Protein AF-A0A9D4FV81-F1 (afdb_monomer_lite)

InterPro domains:
  IPR000306 FYVE zinc finger [PF01363] (78-163)
  IPR000306 FYVE zinc finger [SM00064] (73-164)
  IPR011011 Zinc finger, FYVE/PHD-type [SSF57903] (77-166)
  IPR013083 Zinc finger, RING/FYVE/PHD-type [G3DSA:3.30.40.10] (70-176)

Sequence (317 aa):
MRGMSRKERRNTECEIILEHTKGQRRFWKDQFQVEYRKECLRLLQGFHDSIGTSHVLRTLGEIRGYVDVPGWQRSTFWELETIIHFCRACGKKLDLVKHRNCRVCGLALCKACAHKELLVFYEDDGSLDKAKLVIIRVHGAPEKEPKYSVLLRICAQCKGELTRRQVQDHDWYMKNKKIQRPESVAFGSVMQFDDHFRDLTDRINEAFDGDNPNRDGDSIGRWASLDELSLDFDKISLGNMSTLMKDQVRENTEAFLSLYKEMRKLFEAQKGELSPKRIQFVQNYLKARLDFYNQTKMRLGRINTRHESQDIVVSVQ

Structure (mmCIF, N/CA/C/O backbone):
data_AF-A0A9D4FV81-F1
#
_entry.id   AF-A0A9D4FV81-F1
#
loop_
_atom_site.group_PDB
_atom_site.id
_atom_site.type_symbol
_atom_site.label_atom_id
_atom_site.label_alt_id
_atom_site.label_comp_id
_atom_site.label_asym_id
_atom_site.label_entity_id
_atom_site.label_seq_id
_atom_site.pdbx_PDB_ins_code
_atom_site.Cartn_x
_atom_site.Cartn_y
_atom_site.Cartn_z
_atom_site.occupancy
_atom_site.B_iso_or_equiv
_atom_site.auth_seq_id
_atom_site.auth_comp_id
_atom_site.auth_asym_id
_atom_site.auth_atom_id
_atom_site.pdbx_PDB_model_num
ATOM 1 N N . MET A 1 1 ? -42.649 8.931 38.289 1.00 45.34 1 MET A N 1
ATOM 2 C CA . MET A 1 1 ? -41.704 8.945 37.148 1.00 45.34 1 MET A CA 1
ATOM 3 C C . MET A 1 1 ? -41.635 7.540 36.559 1.00 45.34 1 MET A C 1
ATOM 5 O O . MET A 1 1 ? -41.309 6.621 37.298 1.00 45.34 1 MET A O 1
ATOM 9 N N . ARG A 1 2 ? -42.028 7.328 35.294 1.00 60.06 2 ARG A N 1
ATOM 10 C CA . ARG A 1 2 ? -41.979 5.990 34.668 1.00 60.06 2 ARG A CA 1
ATOM 11 C C . ARG A 1 2 ? -40.532 5.675 34.283 1.00 60.06 2 ARG A C 1
ATOM 13 O O . ARG A 1 2 ? -39.922 6.434 33.540 1.00 60.06 2 ARG A O 1
ATOM 20 N N . GLY A 1 3 ? -39.973 4.598 34.831 1.00 71.69 3 GLY A N 1
ATOM 21 C CA . GLY A 1 3 ? -38.607 4.177 34.531 1.00 71.69 3 GLY A CA 1
ATOM 22 C C . GLY A 1 3 ? -38.495 3.648 33.102 1.00 71.69 3 GLY A C 1
ATOM 23 O O . GLY A 1 3 ? -39.240 2.749 32.725 1.00 71.69 3 GLY A O 1
ATOM 24 N N . MET A 1 4 ? -37.553 4.187 32.324 1.00 74.81 4 MET A N 1
ATOM 25 C CA . MET A 1 4 ? -37.223 3.664 30.994 1.00 74.81 4 MET A CA 1
ATOM 26 C C . MET A 1 4 ? -36.825 2.191 31.068 1.00 74.81 4 MET A C 1
ATOM 28 O O . MET A 1 4 ? -36.007 1.795 31.913 1.00 74.81 4 MET A O 1
ATOM 32 N N . SER A 1 5 ? -37.352 1.406 30.132 1.00 84.94 5 SER A N 1
ATOM 33 C CA . SER A 1 5 ? -37.035 -0.008 29.983 1.00 84.94 5 SER A CA 1
ATOM 34 C C . SER A 1 5 ? -35.564 -0.212 29.592 1.00 84.94 5 SER A C 1
ATOM 36 O O . SER A 1 5 ? -34.923 0.634 28.963 1.00 84.94 5 SER A O 1
ATOM 38 N N . ARG A 1 6 ? -35.005 -1.386 29.918 1.00 77.19 6 ARG A N 1
ATOM 39 C CA . ARG A 1 6 ? -33.640 -1.776 29.503 1.00 77.19 6 ARG A CA 1
ATOM 40 C C . ARG A 1 6 ? -33.427 -1.695 27.985 1.00 77.19 6 ARG A C 1
ATOM 42 O O . ARG A 1 6 ? -32.297 -1.493 27.554 1.00 77.19 6 ARG A O 1
ATOM 49 N N . LYS A 1 7 ? -34.484 -1.879 27.187 1.00 75.81 7 LYS A N 1
ATOM 50 C CA . LYS A 1 7 ? -34.429 -1.819 25.721 1.00 75.81 7 LYS A CA 1
ATOM 51 C C . LYS A 1 7 ? -34.324 -0.374 25.229 1.00 75.81 7 LYS A C 1
ATOM 53 O O . LYS A 1 7 ? -33.500 -0.097 24.368 1.00 75.81 7 LYS A O 1
ATOM 58 N N . GLU A 1 8 ? -35.079 0.540 25.837 1.00 76.94 8 GLU A N 1
ATOM 59 C CA . GLU A 1 8 ? -34.999 1.971 25.527 1.00 76.94 8 GLU A CA 1
ATOM 60 C C . GLU A 1 8 ? -33.625 2.537 25.878 1.00 76.94 8 GLU A C 1
ATOM 62 O O . GLU A 1 8 ? -33.027 3.177 25.025 1.00 76.94 8 GLU A O 1
ATOM 67 N N . ARG A 1 9 ? -33.054 2.200 27.047 1.00 72.75 9 ARG A N 1
ATOM 68 C CA . ARG A 1 9 ? -31.698 2.662 27.416 1.00 72.75 9 ARG A CA 1
ATOM 69 C C . ARG A 1 9 ? -30.623 2.232 26.414 1.00 72.75 9 ARG A C 1
ATOM 71 O O . ARG A 1 9 ? -29.786 3.046 26.047 1.00 72.75 9 ARG A O 1
ATOM 78 N N . ARG A 1 10 ? -30.670 0.986 25.921 1.00 66.56 10 ARG A N 1
ATOM 79 C CA . ARG A 1 10 ? -29.717 0.507 24.899 1.00 66.56 10 ARG A CA 1
ATOM 80 C C . ARG A 1 10 ? -29.875 1.237 23.567 1.00 66.56 10 ARG A C 1
ATOM 82 O O . ARG A 1 10 ? -28.878 1.466 22.889 1.00 66.56 10 ARG A O 1
ATOM 89 N N . ASN A 1 11 ? -31.105 1.585 23.192 1.00 61.41 11 ASN A N 1
ATOM 90 C CA . ASN A 1 11 ? -31.361 2.321 21.958 1.00 61.41 11 ASN A CA 1
ATOM 91 C C . ASN A 1 11 ? -30.855 3.766 22.060 1.00 61.41 11 ASN A C 1
ATOM 93 O O . ASN A 1 11 ? -30.170 4.218 21.147 1.00 61.41 11 ASN A O 1
ATOM 97 N N . THR A 1 12 ? -31.094 4.452 23.185 1.00 64.56 12 THR A N 1
ATOM 98 C CA . THR A 1 12 ? -30.594 5.822 23.392 1.00 64.56 12 THR A CA 1
ATOM 99 C C . THR A 1 12 ? -29.064 5.861 23.470 1.00 64.56 12 THR A C 1
ATOM 101 O O . THR A 1 12 ? -28.441 6.736 22.875 1.00 64.56 12 THR A O 1
ATOM 104 N N . GLU A 1 13 ? -28.432 4.880 24.127 1.00 61.19 13 GLU A N 1
ATOM 105 C CA . GLU A 1 13 ? -26.967 4.740 24.126 1.00 61.19 13 GLU A CA 1
ATOM 106 C C . GLU A 1 13 ? -26.414 4.511 22.709 1.00 61.19 13 GLU A C 1
ATOM 108 O O . GLU A 1 13 ? -25.398 5.102 22.344 1.00 61.19 13 GLU A O 1
ATOM 113 N N . CYS A 1 14 ? -27.088 3.708 21.876 1.00 54.94 14 CYS A N 1
ATOM 114 C CA . CYS A 1 14 ? -26.675 3.505 20.485 1.00 54.94 14 CYS A CA 1
ATOM 115 C C . CYS A 1 14 ? -26.794 4.782 19.642 1.00 54.94 14 CYS A C 1
ATOM 117 O O . CYS A 1 14 ? -25.892 5.063 18.856 1.00 54.94 14 CYS A O 1
ATOM 119 N N . GLU A 1 15 ? -27.863 5.566 19.799 1.00 60.09 15 GLU A N 1
ATOM 120 C CA . GLU A 1 15 ? -28.050 6.813 19.044 1.00 60.09 15 GLU A CA 1
ATOM 121 C C . GLU A 1 15 ? -27.017 7.882 19.416 1.00 60.09 15 GLU A C 1
ATOM 123 O O . GLU A 1 15 ? -26.428 8.496 18.525 1.00 60.09 15 GLU A O 1
ATOM 128 N N . ILE A 1 16 ? -26.703 8.036 20.707 1.00 60.72 16 ILE A N 1
ATOM 129 C CA . ILE A 1 16 ? -25.668 8.972 21.176 1.00 60.72 16 ILE A CA 1
ATOM 130 C C . ILE A 1 16 ? -24.284 8.567 20.638 1.00 60.72 16 ILE A C 1
ATOM 132 O O . ILE A 1 16 ? -23.519 9.416 20.175 1.00 60.72 16 ILE A O 1
ATOM 136 N N . ILE A 1 17 ? -23.968 7.267 20.615 1.00 58.28 17 ILE A N 1
ATOM 137 C CA . ILE A 1 17 ? -22.722 6.757 20.018 1.00 58.28 17 ILE A CA 1
ATOM 138 C C . ILE A 1 17 ? -22.699 7.005 18.499 1.00 58.28 17 ILE A C 1
ATOM 140 O O . ILE A 1 17 ? -21.658 7.360 17.941 1.00 58.28 17 ILE A O 1
ATOM 144 N N . LEU A 1 18 ? -23.828 6.855 17.802 1.00 55.06 18 LEU A N 1
ATOM 145 C CA . LEU A 1 18 ? -23.912 7.084 16.357 1.00 55.06 18 LEU A CA 1
ATOM 146 C C . LEU A 1 18 ? -23.730 8.563 15.983 1.00 55.06 18 LEU A C 1
ATOM 148 O O . LEU A 1 18 ? -22.991 8.864 15.048 1.00 55.06 18 LEU A O 1
ATOM 152 N N . GLU A 1 19 ? -24.336 9.492 16.719 1.00 63.38 19 GLU A N 1
ATOM 153 C CA . GLU A 1 19 ? -24.145 10.936 16.517 1.00 63.38 19 GLU A CA 1
ATOM 154 C C . GLU A 1 19 ? -22.695 11.355 16.809 1.00 63.38 19 GLU A C 1
ATOM 156 O O . GLU A 1 19 ? -22.051 12.023 15.991 1.00 63.38 19 GLU A O 1
ATOM 161 N N . HIS A 1 20 ? -22.118 10.868 17.913 1.00 60.03 20 HIS A N 1
ATOM 162 C CA . HIS A 1 20 ? -20.733 11.180 18.259 1.00 60.03 20 HIS A CA 1
ATOM 163 C C . HIS A 1 20 ? -19.735 10.599 17.240 1.00 60.03 20 HIS A C 1
ATOM 165 O O . HIS A 1 20 ? -18.759 11.253 16.863 1.00 60.03 20 HIS A O 1
ATOM 171 N N . THR A 1 21 ? -20.019 9.411 16.696 1.00 55.75 21 THR A N 1
ATOM 172 C CA . THR A 1 21 ? -19.188 8.796 15.649 1.00 55.75 21 THR A CA 1
ATOM 173 C C . THR A 1 21 ? -19.331 9.478 14.289 1.00 55.75 21 THR A C 1
ATOM 175 O O . THR A 1 21 ? -18.353 9.511 13.543 1.00 55.75 21 THR A O 1
ATOM 178 N N . LYS A 1 22 ? -20.481 10.080 13.945 1.00 60.66 22 LYS A N 1
ATOM 179 C CA . LYS A 1 22 ? -20.609 10.913 12.729 1.00 60.66 22 LYS A CA 1
ATOM 180 C C . LYS A 1 22 ? -19.722 12.159 12.804 1.00 60.66 22 LYS A C 1
ATOM 182 O O . LYS A 1 22 ? -19.040 12.465 11.825 1.00 60.66 22 LYS A O 1
ATOM 187 N N . GLY A 1 23 ? -19.695 12.838 13.955 1.00 60.62 23 GLY A N 1
ATOM 188 C CA . GLY A 1 23 ? -18.807 13.981 14.197 1.00 60.62 23 GLY A CA 1
ATOM 189 C C . GLY A 1 23 ? -17.330 13.584 14.137 1.00 60.62 23 GLY A C 1
ATOM 190 O O . GLY A 1 23 ? -16.546 14.199 13.414 1.00 60.62 23 GLY A O 1
ATOM 191 N N . GLN A 1 24 ? -16.967 12.478 14.795 1.00 58.06 24 GLN A N 1
ATOM 192 C CA . GLN A 1 24 ? -15.604 11.945 14.740 1.00 58.06 24 GLN A CA 1
ATOM 193 C C . GLN A 1 24 ? -15.188 11.542 13.318 1.00 58.06 24 GLN A C 1
ATOM 195 O O . GLN A 1 24 ? -14.065 11.830 12.919 1.00 58.06 24 GLN A O 1
ATOM 200 N N . ARG A 1 25 ? -16.066 10.938 12.502 1.00 56.97 25 ARG A N 1
ATOM 201 C CA . ARG A 1 25 ? -15.726 10.575 11.109 1.00 56.97 25 ARG A CA 1
ATOM 202 C C . ARG A 1 25 ? -15.291 11.771 10.264 1.00 56.97 25 ARG A C 1
ATOM 204 O O . ARG A 1 25 ? -14.419 11.600 9.418 1.00 56.97 25 ARG A O 1
ATOM 211 N N . ARG A 1 26 ? -15.891 12.950 10.466 1.00 60.16 26 ARG A N 1
ATOM 212 C CA . ARG A 1 26 ? -15.452 14.178 9.780 1.00 60.16 26 ARG A CA 1
ATOM 213 C C . ARG A 1 26 ? -14.089 14.624 10.299 1.00 60.16 26 ARG A C 1
ATOM 215 O O . ARG A 1 26 ? -13.175 14.796 9.507 1.00 60.16 26 ARG A O 1
ATOM 222 N N . PHE A 1 27 ? -13.931 14.653 11.619 1.00 58.69 27 PHE A N 1
ATOM 223 C CA . PHE A 1 27 ? -12.685 15.044 12.277 1.00 58.69 27 PHE A CA 1
ATOM 224 C C . PHE A 1 27 ? -11.458 14.243 11.798 1.00 58.69 27 PHE A C 1
ATOM 226 O O . PHE A 1 27 ? -10.430 14.825 11.463 1.00 58.69 27 PHE A O 1
ATOM 233 N N . TRP A 1 28 ? -11.570 12.916 11.676 1.00 60.84 28 TRP A N 1
ATOM 234 C CA . TRP A 1 28 ? -10.452 12.076 11.213 1.00 60.84 28 TRP A CA 1
ATOM 235 C C . TRP A 1 28 ? -10.131 12.253 9.729 1.00 60.84 28 TRP A C 1
ATOM 237 O O . TRP A 1 28 ? -8.980 12.094 9.326 1.00 60.84 28 TRP A O 1
ATOM 247 N N . LYS A 1 29 ? -11.139 12.580 8.913 1.00 59.25 29 LYS A N 1
ATOM 248 C CA . LYS A 1 29 ? -10.950 12.825 7.480 1.00 59.25 29 LYS A CA 1
ATOM 249 C C . LYS A 1 29 ? -10.130 14.092 7.236 1.00 59.25 29 LYS A C 1
ATOM 251 O O . LYS A 1 29 ? -9.353 14.124 6.286 1.00 59.25 29 LYS A O 1
ATOM 256 N N . ASP A 1 30 ? -10.277 15.077 8.117 1.00 64.38 30 ASP A N 1
ATOM 257 C CA . ASP A 1 30 ? -9.597 16.364 8.009 1.00 64.38 30 ASP A CA 1
ATOM 258 C C . ASP A 1 30 ? -8.209 16.345 8.673 1.00 64.38 30 ASP A C 1
ATOM 260 O O . ASP A 1 30 ? -7.292 16.997 8.179 1.00 64.38 30 ASP A O 1
ATOM 264 N N . GLN A 1 31 ? -8.010 15.551 9.737 1.00 63.78 31 GLN A N 1
ATOM 265 C CA . GLN A 1 31 ? -6.705 15.439 10.406 1.00 63.78 31 GLN A CA 1
ATOM 266 C C . GLN A 1 31 ? -5.678 14.570 9.668 1.00 63.78 31 GLN A C 1
ATOM 268 O O . GLN A 1 31 ? -4.482 14.821 9.791 1.00 63.78 31 GLN A O 1
ATOM 273 N N . PHE A 1 32 ? -6.108 13.554 8.912 1.00 70.88 32 PHE A N 1
ATOM 274 C CA . PHE A 1 32 ? -5.189 12.600 8.284 1.00 70.88 32 PHE A CA 1
ATOM 275 C C . PHE A 1 32 ? -5.366 12.588 6.772 1.00 70.88 32 PHE A C 1
ATOM 277 O O . PHE A 1 32 ? -6.052 11.737 6.197 1.00 70.88 32 PHE A O 1
ATOM 284 N N . GLN A 1 33 ? -4.695 13.527 6.108 1.00 86.00 33 GLN A N 1
ATOM 285 C CA . GLN A 1 33 ? -4.529 13.476 4.661 1.00 86.00 33 GLN A CA 1
ATOM 286 C C . GLN A 1 33 ? -3.517 12.384 4.308 1.00 86.00 33 GLN A C 1
ATOM 288 O O . GLN A 1 33 ? -2.315 12.611 4.216 1.00 86.00 33 GLN A O 1
ATOM 293 N N . VAL A 1 34 ? -4.015 11.159 4.139 1.00 90.62 34 VAL A N 1
ATOM 294 C CA . VAL A 1 34 ? -3.189 10.029 3.710 1.00 90.62 34 VAL A CA 1
ATOM 295 C C . VAL A 1 34 ? -2.698 10.282 2.286 1.00 90.62 34 VAL A C 1
ATOM 297 O O . VAL A 1 34 ? -3.474 10.256 1.328 1.00 90.62 34 VAL A O 1
ATOM 300 N N . GLU A 1 35 ? -1.390 10.467 2.129 1.00 94.94 35 GLU A N 1
ATOM 301 C CA . GLU A 1 35 ? -0.731 10.485 0.825 1.00 94.94 35 GLU A CA 1
ATOM 302 C C . GLU A 1 35 ? -0.660 9.061 0.246 1.00 94.94 35 GLU A C 1
ATOM 304 O O . GLU A 1 35 ? 0.364 8.382 0.317 1.00 94.94 35 GLU A O 1
ATOM 309 N N . TYR A 1 36 ? -1.761 8.589 -0.349 1.00 94.94 36 TYR A N 1
ATOM 310 C CA . TYR A 1 36 ? -1.901 7.207 -0.838 1.00 94.94 36 TYR A CA 1
ATOM 311 C C . TYR A 1 36 ? -0.736 6.727 -1.707 1.00 94.94 36 TYR A C 1
ATOM 313 O O . TYR A 1 36 ? -0.300 5.588 -1.565 1.00 94.94 36 TYR A O 1
ATOM 321 N N . ARG A 1 37 ? -0.210 7.586 -2.590 1.00 94.69 37 ARG A N 1
ATOM 322 C CA . ARG A 1 37 ? 0.920 7.235 -3.462 1.00 94.69 37 ARG A CA 1
ATOM 323 C C . ARG A 1 37 ? 2.182 6.932 -2.652 1.00 94.69 37 ARG A C 1
ATOM 325 O O . ARG A 1 37 ? 2.842 5.934 -2.919 1.00 94.69 37 ARG A O 1
ATOM 332 N N . LYS A 1 38 ? 2.486 7.767 -1.658 1.00 96.06 38 LYS A N 1
ATOM 333 C CA . LYS A 1 38 ? 3.644 7.611 -0.776 1.00 96.06 38 LYS A CA 1
ATOM 334 C C . LYS A 1 38 ? 3.515 6.352 0.079 1.00 96.06 38 LYS A C 1
ATOM 336 O O . LYS A 1 38 ? 4.456 5.569 0.139 1.00 96.06 38 LYS A O 1
ATOM 341 N N . GLU A 1 39 ? 2.332 6.099 0.639 1.00 96.88 39 GLU A N 1
ATOM 342 C CA . GLU A 1 39 ? 2.082 4.881 1.421 1.00 96.88 39 GLU A CA 1
ATOM 343 C C . GLU A 1 39 ? 2.155 3.602 0.578 1.00 96.88 39 GLU A C 1
ATOM 345 O O . GLU A 1 39 ? 2.701 2.601 1.037 1.00 96.88 39 GLU A O 1
ATOM 350 N N . CYS A 1 40 ? 1.663 3.617 -0.665 1.00 97.12 40 CYS A N 1
ATOM 351 C CA . CYS A 1 40 ? 1.798 2.465 -1.562 1.00 97.12 40 CYS A CA 1
ATOM 352 C C . CYS A 1 40 ? 3.266 2.194 -1.912 1.00 97.12 40 CYS A C 1
ATOM 354 O O . CYS A 1 40 ? 3.691 1.044 -1.866 1.00 97.12 40 CYS A O 1
ATOM 356 N N . LEU A 1 41 ? 4.049 3.239 -2.211 1.00 96.62 41 LEU A N 1
ATOM 357 C CA . LEU A 1 41 ? 5.487 3.105 -2.467 1.00 96.62 41 LEU A CA 1
ATOM 358 C C . LEU A 1 41 ? 6.233 2.562 -1.245 1.00 96.62 41 LEU A C 1
ATOM 360 O O . LEU A 1 41 ? 7.061 1.671 -1.389 1.00 96.62 41 LEU A O 1
ATOM 364 N N . ARG A 1 42 ? 5.893 3.036 -0.042 1.00 97.31 42 ARG A N 1
ATOM 365 C CA . ARG A 1 42 ? 6.458 2.534 1.218 1.00 97.31 42 ARG A CA 1
ATOM 366 C C . ARG A 1 42 ? 6.181 1.040 1.409 1.00 97.31 42 ARG A C 1
ATOM 368 O O . ARG A 1 42 ? 7.085 0.298 1.781 1.00 97.31 42 ARG A O 1
ATOM 375 N N . LEU A 1 43 ? 4.945 0.597 1.153 1.00 96.94 43 LEU A N 1
ATOM 376 C CA . LEU A 1 43 ? 4.573 -0.820 1.232 1.00 96.94 43 LEU A CA 1
ATOM 377 C C . LEU A 1 43 ? 5.326 -1.669 0.203 1.00 96.94 43 LEU A C 1
ATOM 379 O O . LEU A 1 43 ? 5.784 -2.752 0.550 1.00 96.94 43 LEU A O 1
ATOM 383 N N . LEU A 1 44 ? 5.457 -1.182 -1.033 1.00 96.25 44 LEU A N 1
ATOM 384 C CA . LEU A 1 44 ? 6.186 -1.866 -2.104 1.00 96.25 44 LEU A CA 1
ATOM 385 C C . LEU A 1 44 ? 7.674 -2.008 -1.781 1.00 96.25 44 LEU A C 1
ATOM 387 O O . LEU A 1 44 ? 8.200 -3.113 -1.860 1.00 96.25 44 LEU A O 1
ATOM 391 N N . GLN A 1 45 ? 8.321 -0.916 -1.368 1.00 95.00 45 GLN A N 1
ATOM 392 C CA . GLN A 1 45 ? 9.734 -0.920 -0.991 1.00 95.00 45 GLN A CA 1
ATOM 393 C C . GLN A 1 45 ? 9.978 -1.876 0.172 1.00 95.00 45 GLN A C 1
ATOM 395 O O . GLN A 1 45 ? 10.809 -2.768 0.091 1.00 95.00 45 GLN A O 1
ATOM 400 N N . GLY A 1 46 ? 9.184 -1.758 1.234 1.00 94.19 46 GLY A N 1
ATOM 401 C CA . GLY A 1 46 ? 9.369 -2.606 2.398 1.00 94.19 46 GLY A CA 1
ATOM 402 C C . GLY A 1 46 ? 9.042 -4.084 2.148 1.00 94.19 46 GLY A C 1
ATOM 403 O O . GLY A 1 46 ? 9.643 -4.954 2.773 1.00 94.19 46 GLY A O 1
ATOM 404 N N . PHE A 1 47 ? 8.130 -4.387 1.218 1.00 93.44 47 PHE A N 1
ATOM 405 C CA . PHE A 1 47 ? 7.911 -5.755 0.749 1.00 93.44 47 PHE A CA 1
ATOM 406 C C . PHE A 1 47 ? 9.136 -6.287 0.002 1.00 93.44 47 PHE A C 1
ATOM 408 O O . PHE A 1 47 ? 9.610 -7.375 0.335 1.00 93.44 47 PHE A O 1
ATOM 415 N N . HIS A 1 48 ? 9.678 -5.500 -0.929 1.00 91.56 48 HIS A N 1
ATOM 416 C CA . HIS A 1 48 ? 10.897 -5.828 -1.664 1.00 91.56 48 HIS A CA 1
ATOM 417 C C . HIS A 1 48 ? 12.074 -6.092 -0.717 1.00 91.56 48 HIS A C 1
ATOM 419 O O . HIS A 1 48 ? 12.690 -7.158 -0.793 1.00 91.56 48 HIS A O 1
ATOM 425 N N . ASP A 1 49 ? 12.345 -5.178 0.215 1.00 90.00 49 ASP A N 1
ATOM 426 C CA . ASP A 1 49 ? 13.439 -5.302 1.186 1.00 90.00 49 ASP A CA 1
ATOM 427 C C . ASP A 1 49 ? 13.268 -6.557 2.062 1.00 90.00 49 ASP A C 1
ATOM 429 O O . ASP A 1 49 ? 14.233 -7.227 2.434 1.00 90.00 49 ASP A O 1
ATOM 433 N N . SER A 1 50 ? 12.016 -6.915 2.379 1.00 87.06 50 SER A N 1
ATOM 434 C CA . SER A 1 50 ? 11.712 -8.074 3.224 1.00 87.06 50 SER A CA 1
ATOM 435 C C . SER A 1 50 ? 11.875 -9.427 2.532 1.00 87.06 50 SER A C 1
ATOM 437 O O . SER A 1 50 ? 12.055 -10.429 3.223 1.00 87.06 50 SER A O 1
ATOM 439 N N . ILE A 1 51 ? 11.786 -9.472 1.199 1.00 82.94 51 ILE A N 1
ATOM 440 C CA . ILE A 1 51 ? 11.968 -10.700 0.413 1.00 82.94 51 ILE A CA 1
ATOM 441 C C . ILE A 1 51 ? 13.431 -10.876 0.013 1.00 82.94 51 ILE A C 1
ATOM 443 O O . ILE A 1 51 ? 13.933 -11.997 0.075 1.00 82.94 51 ILE A O 1
ATOM 447 N N . GLY A 1 52 ? 14.122 -9.788 -0.342 1.00 66.62 52 GLY A N 1
ATOM 448 C CA . GLY A 1 52 ? 15.522 -9.838 -0.774 1.00 66.62 52 GLY A CA 1
ATOM 449 C C . GLY A 1 52 ? 16.501 -10.297 0.312 1.00 66.62 52 GLY A C 1
ATOM 450 O O . GLY A 1 52 ? 17.599 -10.736 0.002 1.00 66.62 52 GLY A O 1
ATOM 451 N N . THR A 1 53 ? 16.111 -10.248 1.589 1.00 58.84 53 THR A N 1
ATOM 452 C CA . THR A 1 53 ? 17.051 -10.406 2.708 1.00 58.84 53 THR A CA 1
ATOM 453 C C . THR A 1 53 ? 17.233 -11.831 3.251 1.00 58.84 53 THR A C 1
ATOM 455 O O . THR A 1 53 ? 18.148 -12.014 4.048 1.00 5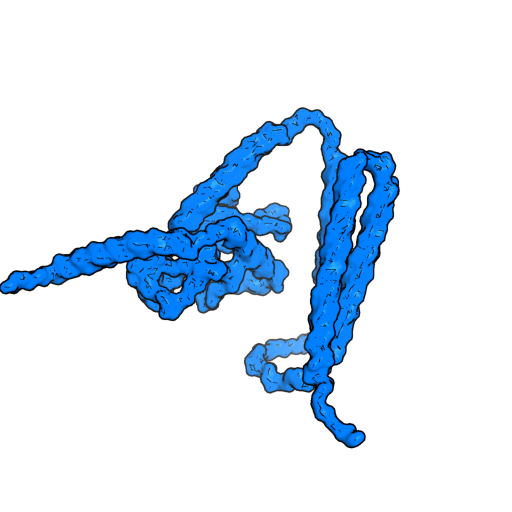8.84 53 THR A O 1
ATOM 458 N N . SER A 1 54 ? 16.442 -12.860 2.880 1.00 52.53 54 SER A N 1
ATOM 459 C CA . SER A 1 54 ? 16.734 -14.259 3.293 1.00 52.53 54 SER A CA 1
ATOM 460 C C . SER A 1 54 ? 15.773 -15.333 2.744 1.00 52.53 54 SER A C 1
ATOM 462 O O . SER A 1 54 ? 14.553 -15.245 2.896 1.00 52.53 54 SER A O 1
ATOM 464 N N . HIS A 1 55 ? 16.333 -16.443 2.237 1.00 53.75 55 HIS A N 1
ATOM 465 C CA . HIS A 1 55 ? 15.606 -17.681 1.891 1.00 53.75 55 HIS A CA 1
ATOM 466 C C . HIS A 1 55 ? 14.850 -18.315 3.084 1.00 53.75 55 HIS A C 1
ATOM 468 O O . HIS A 1 55 ? 13.862 -19.016 2.877 1.00 53.75 55 HIS A O 1
ATOM 474 N N . VAL A 1 56 ? 15.276 -18.054 4.328 1.00 52.38 56 VAL A N 1
ATOM 475 C CA . VAL A 1 56 ? 14.695 -18.595 5.577 1.00 52.38 56 VAL A CA 1
ATOM 476 C C . VAL A 1 56 ? 13.459 -17.800 6.026 1.00 52.38 56 VAL A C 1
ATOM 478 O O . VAL A 1 56 ? 12.505 -18.368 6.562 1.00 52.38 56 VAL A O 1
ATOM 481 N N . LEU A 1 57 ? 13.406 -16.493 5.743 1.00 53.75 57 LEU A N 1
ATOM 482 C CA . LEU A 1 57 ? 12.240 -15.647 6.047 1.00 53.75 57 LEU A CA 1
ATOM 483 C C . LEU A 1 57 ? 10.995 -16.028 5.231 1.00 53.75 57 LEU A C 1
ATOM 485 O O . LEU A 1 57 ? 9.870 -15.738 5.646 1.00 53.75 57 LEU A O 1
ATOM 489 N N . ARG A 1 58 ? 11.196 -16.734 4.115 1.00 54.78 58 ARG A N 1
ATOM 490 C CA . ARG A 1 58 ? 10.147 -17.244 3.229 1.00 54.78 58 ARG A CA 1
ATOM 491 C C . ARG A 1 58 ? 9.260 -18.303 3.898 1.00 54.78 58 ARG A C 1
ATOM 493 O O . ARG A 1 58 ? 8.060 -18.313 3.654 1.00 54.78 58 ARG A O 1
ATOM 500 N N . THR A 1 59 ? 9.817 -19.119 4.793 1.00 51.12 59 THR A N 1
ATOM 501 C CA . THR A 1 59 ? 9.082 -20.143 5.565 1.00 51.12 59 THR A CA 1
ATOM 502 C C . THR A 1 59 ? 8.433 -19.556 6.828 1.00 51.12 59 THR A C 1
ATOM 504 O O . THR A 1 59 ? 7.390 -20.016 7.286 1.00 51.12 59 THR A O 1
ATOM 507 N N . LEU A 1 60 ? 8.996 -18.475 7.381 1.00 52.34 60 LEU A N 1
ATOM 508 C CA . LEU A 1 60 ? 8.478 -17.812 8.588 1.00 52.34 60 LEU A CA 1
ATOM 509 C C . LEU A 1 60 ? 7.246 -16.923 8.339 1.00 52.34 60 LEU A C 1
ATOM 511 O O . LEU A 1 60 ? 6.591 -16.502 9.297 1.00 52.34 60 LEU A O 1
ATOM 515 N N . GLY A 1 61 ? 6.899 -16.646 7.077 1.00 52.88 61 GLY A N 1
ATOM 516 C CA . GLY A 1 61 ? 5.690 -15.901 6.706 1.00 52.88 61 GLY A CA 1
ATOM 517 C C . GLY A 1 61 ? 4.394 -16.530 7.237 1.00 52.88 61 GLY A C 1
ATOM 518 O O . GLY A 1 61 ? 3.466 -15.802 7.589 1.00 52.88 61 GLY A O 1
ATOM 519 N N . GLU A 1 62 ? 4.366 -17.857 7.382 1.00 48.97 62 GLU A N 1
ATOM 520 C CA . GLU A 1 62 ? 3.217 -18.613 7.897 1.00 48.97 62 GLU A CA 1
ATOM 521 C C . GLU A 1 62 ? 3.178 -18.659 9.438 1.00 48.97 62 GLU A C 1
ATOM 523 O O . GLU A 1 62 ? 2.103 -18.601 10.037 1.00 48.97 62 GLU A O 1
ATOM 528 N N . ILE A 1 63 ? 4.344 -18.652 10.098 1.00 50.38 63 ILE A N 1
ATOM 529 C CA . ILE A 1 63 ? 4.478 -18.694 11.571 1.00 50.38 63 ILE A CA 1
ATOM 530 C C . ILE A 1 63 ? 4.236 -17.309 12.209 1.00 50.38 63 ILE A C 1
ATOM 532 O O . ILE A 1 63 ? 3.784 -17.196 13.351 1.00 50.38 63 ILE A O 1
ATOM 536 N N . ARG A 1 64 ? 4.423 -16.223 11.446 1.00 50.06 64 ARG A N 1
ATOM 537 C CA . ARG A 1 64 ? 4.224 -14.820 11.873 1.00 50.06 64 ARG A CA 1
ATOM 538 C C . ARG A 1 64 ? 2.785 -14.430 12.240 1.00 50.06 64 ARG A C 1
ATOM 540 O O . ARG A 1 64 ? 2.552 -13.285 12.608 1.00 50.06 64 ARG A O 1
ATOM 547 N N . GLY A 1 65 ? 1.815 -15.345 12.208 1.00 51.12 65 GLY A N 1
ATOM 548 C CA . GLY A 1 65 ? 0.472 -15.098 12.753 1.00 51.12 65 GLY A CA 1
ATOM 549 C C . GLY A 1 65 ? 0.454 -14.743 14.250 1.00 51.12 65 GLY A C 1
ATOM 550 O O . GLY A 1 65 ? -0.510 -14.123 14.701 1.00 51.12 65 GLY A O 1
ATOM 551 N N . TYR A 1 66 ? 1.520 -15.099 14.978 1.00 51.88 66 TYR A N 1
ATOM 552 C CA . TYR A 1 66 ? 1.710 -14.846 16.413 1.00 51.88 66 TYR A CA 1
ATOM 553 C C . TYR A 1 66 ? 2.731 -13.748 16.734 1.00 51.88 66 TYR A C 1
ATOM 555 O O . TYR A 1 66 ? 2.783 -13.284 17.869 1.00 51.88 66 TYR A O 1
ATOM 563 N N . VAL A 1 67 ? 3.534 -13.337 15.751 1.00 59.50 67 VAL A N 1
ATOM 564 C CA . VAL A 1 67 ? 4.614 -12.362 15.926 1.00 59.50 67 VAL A CA 1
ATOM 565 C C . VAL A 1 67 ? 4.128 -11.010 15.426 1.00 59.50 67 VAL A C 1
ATOM 567 O O . VAL A 1 67 ? 3.410 -10.920 14.430 1.00 59.50 67 VAL A O 1
ATOM 570 N N . ASP A 1 68 ? 4.509 -9.969 16.151 1.00 80.25 68 ASP A N 1
ATOM 571 C CA . ASP A 1 68 ? 4.266 -8.567 15.852 1.00 80.25 68 ASP A CA 1
ATOM 572 C C . ASP A 1 68 ? 4.214 -8.231 14.353 1.00 80.25 68 ASP A C 1
ATOM 574 O O . ASP A 1 68 ? 4.998 -8.714 13.532 1.00 80.25 68 ASP A O 1
ATOM 578 N N . VAL A 1 69 ? 3.298 -7.330 13.988 1.00 88.12 69 VAL A N 1
ATOM 579 C CA . VAL A 1 69 ? 3.195 -6.799 12.624 1.00 88.12 69 VAL A CA 1
ATOM 580 C C . VAL A 1 69 ? 4.569 -6.289 12.161 1.00 88.12 69 VAL A C 1
ATOM 582 O O . VAL A 1 69 ? 5.086 -5.376 12.819 1.00 88.12 69 VAL A O 1
ATOM 585 N N . PRO A 1 70 ? 5.116 -6.763 11.018 1.00 90.62 70 PRO A N 1
ATOM 586 C CA . PRO A 1 70 ? 6.396 -6.282 10.503 1.00 90.62 70 PRO A CA 1
ATOM 587 C C . PRO A 1 70 ? 6.401 -4.764 10.325 1.00 90.62 70 PRO A C 1
ATOM 589 O O . PRO A 1 70 ? 5.411 -4.202 9.852 1.00 90.62 70 PRO A O 1
ATOM 592 N N . GLY A 1 71 ? 7.516 -4.105 10.657 1.00 91.81 71 GLY A N 1
ATOM 593 C CA . GLY A 1 71 ? 7.641 -2.642 10.587 1.00 91.81 71 GLY A CA 1
ATOM 594 C C . GLY A 1 71 ? 7.249 -2.077 9.221 1.00 91.81 71 GLY A C 1
ATOM 595 O O . GLY A 1 71 ? 6.486 -1.120 9.145 1.00 91.81 71 GLY A O 1
ATOM 596 N N . TRP A 1 72 ? 7.635 -2.752 8.136 1.00 94.69 72 TRP A N 1
ATOM 597 C CA . TRP A 1 72 ? 7.270 -2.343 6.780 1.00 94.69 72 TRP A CA 1
ATOM 598 C C . TRP A 1 72 ? 5.769 -2.433 6.468 1.00 94.69 72 TRP A C 1
ATOM 600 O O . TRP A 1 72 ? 5.283 -1.751 5.571 1.00 94.69 72 TRP A O 1
ATOM 610 N N . GLN A 1 73 ? 4.995 -3.235 7.201 1.00 95.56 73 GLN A N 1
ATOM 611 C CA . GLN A 1 73 ? 3.538 -3.255 7.064 1.00 95.56 73 GLN A CA 1
ATOM 612 C C . GLN A 1 73 ? 2.864 -2.151 7.888 1.00 95.56 73 GLN A C 1
ATOM 614 O O . GLN A 1 73 ? 1.692 -1.851 7.655 1.00 95.56 73 GLN A O 1
ATOM 619 N N . ARG A 1 74 ? 3.557 -1.540 8.855 1.00 95.62 74 ARG A N 1
ATOM 620 C CA . ARG A 1 74 ? 2.986 -0.464 9.669 1.00 95.62 74 ARG A CA 1
ATOM 621 C C . ARG A 1 74 ? 2.944 0.827 8.846 1.00 95.62 74 ARG A C 1
ATOM 623 O O . ARG A 1 74 ? 3.961 1.277 8.336 1.00 95.62 74 ARG A O 1
ATOM 630 N N . SER A 1 75 ? 1.749 1.393 8.67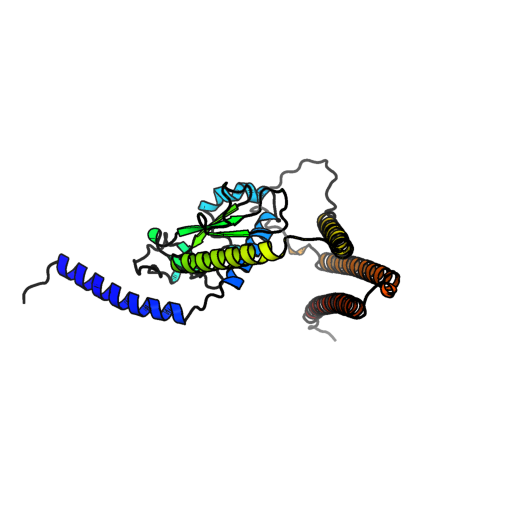7 1.00 96.12 75 SER A N 1
ATOM 631 C CA . SER A 1 75 ? 1.551 2.726 8.085 1.00 96.12 75 SER A CA 1
ATOM 632 C C . SER A 1 75 ? 2.320 3.796 8.861 1.00 96.12 75 SER A C 1
ATOM 634 O O . SER A 1 75 ? 2.523 3.655 10.064 1.00 96.12 75 SER A O 1
ATOM 636 N N . THR A 1 76 ? 2.676 4.902 8.208 1.00 93.44 76 THR A N 1
ATOM 637 C CA . THR A 1 76 ? 3.263 6.069 8.884 1.00 93.44 76 THR A CA 1
ATOM 638 C C . THR A 1 76 ? 2.380 6.616 10.014 1.00 93.44 76 THR A C 1
ATOM 640 O O . THR A 1 76 ? 2.903 7.142 10.990 1.00 93.44 76 THR A O 1
ATOM 643 N N . PHE A 1 77 ? 1.058 6.434 9.935 1.00 92.50 77 PHE A N 1
ATOM 644 C CA . PHE A 1 77 ? 0.098 6.880 10.954 1.00 92.50 77 PHE A CA 1
ATOM 645 C C . PHE A 1 77 ? -0.421 5.725 11.822 1.00 92.50 77 PHE A C 1
ATOM 647 O O . PHE A 1 77 ? -1.598 5.676 12.176 1.00 92.50 77 PHE A O 1
ATOM 654 N N . TRP A 1 78 ? 0.428 4.735 12.101 1.00 93.56 78 TRP A N 1
ATOM 655 C CA . TRP A 1 78 ? 0.054 3.558 12.883 1.00 93.56 78 TRP A CA 1
ATOM 656 C C . TRP A 1 78 ? -0.415 3.934 14.297 1.00 93.56 78 TRP A C 1
ATOM 658 O O . TRP A 1 78 ? 0.386 4.356 15.128 1.00 93.56 78 TRP A O 1
ATOM 668 N N . GLU A 1 79 ? -1.707 3.760 14.587 1.00 87.88 79 GLU A N 1
ATOM 669 C CA . GLU A 1 79 ? -2.234 4.000 15.934 1.00 87.88 79 GLU A CA 1
ATOM 670 C C . GLU A 1 79 ? -1.716 2.943 16.929 1.00 87.88 79 GLU A C 1
ATOM 672 O O . GLU A 1 79 ? -1.720 1.743 16.638 1.00 87.88 79 GLU A O 1
ATOM 677 N N . LEU A 1 80 ? -1.291 3.399 18.111 1.00 85.50 80 LEU A N 1
ATOM 678 C CA . LEU A 1 80 ? -0.783 2.547 19.189 1.00 85.50 80 LEU A CA 1
ATOM 679 C C . LEU A 1 80 ? -1.921 1.860 19.950 1.00 85.50 80 LEU A C 1
ATOM 681 O O . LEU A 1 80 ? -2.955 2.466 20.221 1.00 85.50 80 LEU A O 1
ATOM 685 N N . GLU A 1 81 ? -1.701 0.615 20.367 1.00 81.81 81 GLU A N 1
ATOM 686 C CA . GLU A 1 81 ? -2.720 -0.210 21.033 1.00 81.81 81 GLU A CA 1
ATOM 687 C C . GLU A 1 81 ? -3.278 0.427 22.315 1.00 81.81 81 GLU A C 1
ATOM 689 O O . GLU A 1 81 ? -4.466 0.306 22.609 1.00 81.81 81 GLU A O 1
ATOM 694 N N . THR A 1 82 ? -2.439 1.162 23.048 1.00 78.00 82 THR A N 1
ATOM 695 C CA . THR A 1 82 ? -2.770 1.774 24.343 1.00 78.00 82 THR A CA 1
ATOM 696 C C . THR A 1 82 ? -3.836 2.866 24.264 1.00 78.00 82 THR A C 1
ATOM 698 O O . THR A 1 82 ? -4.520 3.112 25.254 1.00 78.00 82 THR A O 1
ATOM 701 N N . ILE A 1 83 ? -4.008 3.504 23.103 1.00 82.44 83 ILE A N 1
ATOM 702 C CA . ILE A 1 83 ? -4.951 4.621 22.904 1.00 82.44 83 ILE A CA 1
ATOM 703 C C . ILE A 1 83 ? -6.221 4.206 22.146 1.00 82.44 83 ILE A C 1
ATOM 705 O O . ILE A 1 83 ? -7.134 5.011 21.943 1.00 82.44 83 ILE A O 1
ATOM 709 N N . ILE A 1 84 ? -6.293 2.952 21.693 1.00 85.00 84 ILE A N 1
ATOM 710 C CA . ILE A 1 84 ? -7.366 2.464 20.830 1.00 85.00 84 ILE A CA 1
ATOM 711 C C . ILE A 1 84 ? -8.465 1.819 21.677 1.00 85.00 84 ILE A C 1
ATOM 713 O O . ILE A 1 84 ? -8.325 0.715 22.200 1.00 85.00 84 ILE A O 1
ATOM 717 N N . HIS A 1 85 ? -9.626 2.470 21.729 1.00 90.06 85 HIS A N 1
ATOM 718 C CA . HIS A 1 85 ? -10.814 1.922 22.401 1.00 90.06 85 HIS A CA 1
ATOM 719 C C . HIS A 1 85 ? -11.970 1.608 21.447 1.00 90.06 85 HIS A C 1
ATOM 721 O O . HIS A 1 85 ? -12.860 0.824 21.782 1.00 90.06 85 HIS A O 1
ATOM 727 N N . PHE A 1 86 ? -11.969 2.189 20.244 1.00 92.75 86 PHE A N 1
ATOM 728 C CA . PHE A 1 86 ? -13.075 2.095 19.293 1.00 92.75 86 PHE A CA 1
ATOM 729 C C . PHE A 1 86 ? -12.567 1.936 17.864 1.00 92.75 86 PHE A C 1
ATOM 731 O O . PHE A 1 86 ? -11.551 2.505 17.473 1.00 92.75 86 PHE A O 1
ATOM 738 N N . CYS A 1 87 ? -13.308 1.175 17.062 1.00 93.81 87 CYS A N 1
ATOM 739 C CA . CYS A 1 87 ? -13.063 1.040 15.637 1.00 93.81 87 CYS A CA 1
ATOM 740 C C . CYS A 1 87 ? -13.241 2.399 14.962 1.00 93.81 87 CYS A C 1
ATOM 742 O O . CYS A 1 87 ? -14.332 2.965 14.994 1.00 93.81 87 CYS A O 1
ATOM 744 N N . ARG A 1 88 ? -12.214 2.885 14.270 1.00 91.81 88 ARG A N 1
ATOM 745 C CA . ARG A 1 88 ? -12.257 4.174 13.569 1.00 91.81 88 ARG A CA 1
ATOM 746 C C . ARG A 1 88 ? -13.213 4.191 12.376 1.00 91.81 88 ARG A C 1
ATOM 748 O O . ARG A 1 88 ? -13.641 5.257 11.953 1.00 91.81 88 ARG A O 1
ATOM 755 N N . ALA A 1 89 ? -13.590 3.023 11.853 1.00 92.12 89 ALA A N 1
ATOM 756 C CA . ALA A 1 89 ? -14.539 2.921 10.745 1.00 92.12 89 ALA A CA 1
ATOM 757 C C . ALA A 1 89 ? -16.008 2.895 11.207 1.00 92.12 89 ALA A C 1
ATOM 759 O O . ALA A 1 89 ? -16.839 3.626 10.669 1.00 92.12 89 ALA A O 1
ATOM 760 N N . CYS A 1 90 ? -16.348 2.051 12.188 1.00 93.88 90 CYS A N 1
ATOM 761 C CA . CYS A 1 90 ? -17.741 1.832 12.600 1.00 93.88 90 CYS A CA 1
ATOM 762 C C . CYS A 1 90 ? -18.077 2.308 14.017 1.00 93.88 90 CYS A C 1
ATOM 764 O O . CYS A 1 90 ? -19.231 2.208 14.415 1.00 93.88 90 CYS A O 1
ATOM 766 N N . GLY A 1 91 ? -17.100 2.786 14.790 1.00 91.44 91 GLY A N 1
ATOM 767 C CA . GLY A 1 91 ? -17.293 3.243 16.168 1.00 91.44 91 GLY A CA 1
ATOM 768 C C . GLY A 1 91 ? -17.504 2.130 17.196 1.00 91.44 91 GLY A C 1
ATOM 769 O O . GLY A 1 91 ? -17.592 2.410 18.385 1.00 91.44 91 GLY A O 1
ATOM 770 N N . LYS A 1 92 ? -17.570 0.858 16.778 1.00 93.00 92 LYS A N 1
ATOM 771 C CA . LYS A 1 92 ? -17.734 -0.272 17.704 1.00 93.00 92 LYS A CA 1
ATOM 772 C C . LYS A 1 92 ? -16.562 -0.324 18.687 1.00 93.00 92 LYS A C 1
ATOM 774 O O . LYS A 1 92 ? -15.410 -0.281 18.250 1.00 93.00 92 LYS A O 1
ATOM 779 N N . LYS A 1 93 ? -16.857 -0.479 19.982 1.00 93.31 93 LYS A N 1
ATOM 780 C CA . LYS A 1 93 ? -15.845 -0.711 21.022 1.00 93.31 93 LYS 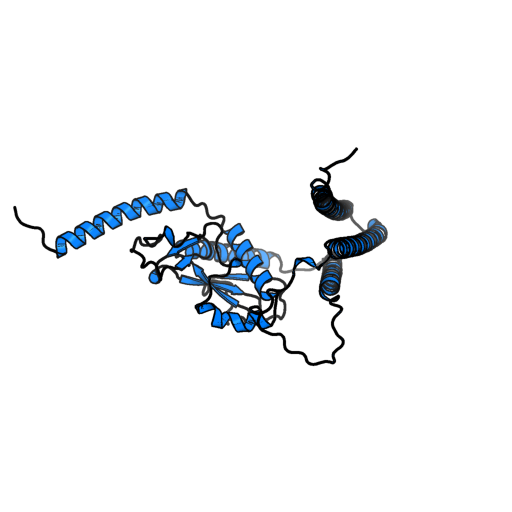A CA 1
ATOM 781 C C . LYS A 1 93 ? -14.965 -1.907 20.650 1.00 93.31 93 LYS A C 1
ATOM 783 O O . LYS A 1 93 ? -15.470 -2.935 20.191 1.00 93.31 93 LYS A O 1
ATOM 788 N N . LEU A 1 94 ? -13.659 -1.736 20.796 1.00 91.25 94 LEU A N 1
ATOM 789 C CA . LEU A 1 94 ? -12.664 -2.764 20.532 1.00 91.25 94 LEU A CA 1
ATOM 790 C C . LEU A 1 94 ? -12.276 -3.437 21.844 1.00 91.25 94 LEU A C 1
ATOM 792 O O . LEU A 1 94 ? -12.076 -2.770 22.858 1.00 91.25 94 LEU A O 1
ATOM 796 N N . ASP A 1 95 ? -12.145 -4.758 21.804 1.00 84.25 95 ASP A N 1
ATOM 797 C CA . ASP A 1 95 ? -11.460 -5.487 22.863 1.00 84.25 95 ASP A CA 1
ATOM 798 C C . ASP A 1 95 ? -9.958 -5.232 22.696 1.00 84.25 95 ASP A C 1
ATOM 800 O O . ASP A 1 95 ? -9.445 -5.355 21.576 1.00 84.25 95 ASP A O 1
ATOM 804 N N . LEU A 1 96 ? -9.264 -4.900 23.790 1.00 67.62 96 LEU A N 1
ATOM 805 C CA . LEU A 1 96 ? -7.849 -4.487 23.802 1.00 67.62 96 LEU A CA 1
ATOM 806 C C . LEU A 1 96 ? -6.948 -5.410 22.958 1.00 67.62 96 LEU A C 1
ATOM 808 O O . LEU A 1 96 ? -6.087 -4.943 22.226 1.00 67.62 96 LEU A O 1
ATOM 812 N N . VAL A 1 97 ? -7.232 -6.714 22.955 1.00 68.88 97 VAL A N 1
ATOM 813 C CA . VAL A 1 97 ? -6.392 -7.755 22.337 1.00 68.88 97 VAL A CA 1
ATOM 814 C C . VAL A 1 97 ? -6.707 -8.013 20.846 1.00 68.88 97 VAL A C 1
ATOM 816 O O . VAL A 1 97 ? -6.025 -8.786 20.176 1.00 68.88 97 VAL A O 1
ATOM 819 N N . LYS A 1 98 ? -7.785 -7.449 20.277 1.00 78.50 98 LYS A N 1
ATOM 820 C CA . LYS A 1 98 ? -8.351 -7.954 19.000 1.00 78.50 98 LYS A CA 1
ATOM 821 C C . LYS A 1 98 ? -8.593 -6.908 17.917 1.00 78.50 98 LYS A C 1
ATOM 823 O O . LYS A 1 98 ? -9.324 -7.184 16.958 1.00 78.50 98 LYS A O 1
ATOM 828 N N . HIS A 1 99 ? -7.970 -5.742 18.008 1.00 90.12 99 HIS A N 1
ATOM 829 C CA . HIS A 1 99 ? -8.039 -4.775 16.918 1.00 90.12 99 HIS A CA 1
ATOM 830 C C . HIS A 1 99 ? -7.046 -5.113 15.796 1.00 90.12 99 HIS A C 1
ATOM 832 O O . HIS A 1 99 ? -6.173 -5.974 15.921 1.00 90.12 99 HIS A O 1
ATOM 838 N N . ARG A 1 100 ? -7.264 -4.527 14.624 1.00 93.25 100 ARG A N 1
ATOM 839 C CA . ARG A 1 100 ? -6.398 -4.646 13.446 1.00 93.25 100 ARG A CA 1
ATOM 840 C C . ARG A 1 100 ? -6.254 -3.255 12.869 1.00 93.25 100 ARG A C 1
ATOM 842 O O . ARG A 1 100 ? -7.269 -2.583 12.763 1.00 93.25 100 ARG A O 1
ATOM 849 N N . ASN A 1 101 ? -5.082 -2.842 12.417 1.00 95.38 101 ASN A N 1
ATOM 850 C CA . ASN A 1 101 ? -4.982 -1.546 11.753 1.00 95.38 101 ASN A CA 1
ATOM 851 C C . ASN A 1 101 ? -4.984 -1.700 10.232 1.00 95.38 101 ASN A C 1
ATOM 853 O O . ASN A 1 101 ? -4.563 -2.722 9.677 1.00 95.38 101 ASN A O 1
ATOM 857 N N . CYS A 1 102 ? -5.456 -0.658 9.554 1.00 97.31 102 CYS A N 1
ATOM 858 C CA . CYS A 1 102 ? -5.291 -0.510 8.116 1.00 97.31 102 CYS A CA 1
ATOM 859 C C . CYS A 1 102 ? -3.799 -0.393 7.772 1.00 97.31 102 CYS A C 1
ATOM 861 O O . CYS A 1 102 ? -3.108 0.468 8.313 1.00 97.31 102 CYS A O 1
ATOM 863 N N . ARG A 1 103 ? -3.301 -1.198 6.828 1.00 97.44 103 ARG A N 1
ATOM 864 C CA . ARG A 1 103 ? -1.900 -1.124 6.366 1.00 97.44 103 ARG A CA 1
ATOM 865 C C . ARG A 1 103 ? -1.567 0.149 5.582 1.00 97.44 103 ARG A C 1
ATOM 867 O O . ARG A 1 103 ? -0.396 0.447 5.393 1.00 97.44 103 ARG A O 1
ATOM 874 N N . VAL A 1 104 ? -2.589 0.884 5.141 1.00 97.38 104 VAL A N 1
ATOM 875 C CA . VAL A 1 104 ? -2.442 2.109 4.341 1.00 97.38 104 VAL A CA 1
ATOM 876 C C . VAL A 1 104 ? -2.566 3.352 5.217 1.00 97.38 104 VAL A C 1
ATOM 878 O O . VAL A 1 104 ? -1.653 4.161 5.240 1.00 97.38 104 VAL A O 1
ATOM 881 N N . CYS A 1 105 ? -3.664 3.503 5.965 1.00 96.50 105 CYS A N 1
ATOM 882 C CA . CYS A 1 105 ? -3.902 4.705 6.774 1.00 96.50 105 CYS A CA 1
ATOM 883 C C . CYS A 1 105 ? -3.578 4.564 8.267 1.00 96.50 105 CYS A C 1
ATOM 885 O O . CYS A 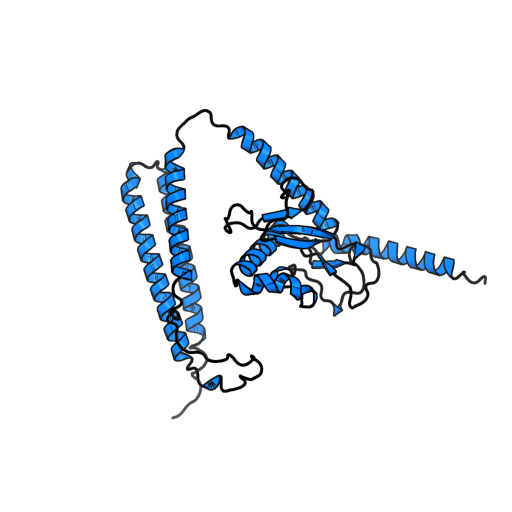1 105 ? -3.739 5.531 8.996 1.00 96.50 105 CYS A O 1
ATOM 887 N N . GLY A 1 106 ? -3.215 3.373 8.754 1.00 95.50 106 GLY A N 1
ATOM 888 C CA . GLY A 1 106 ? -2.828 3.162 10.156 1.00 95.50 106 GLY A CA 1
ATOM 889 C C . GLY A 1 106 ? -3.966 3.159 11.184 1.00 95.50 106 GLY A C 1
ATOM 890 O O . GLY A 1 106 ? -3.742 2.744 12.321 1.00 95.50 106 GLY A O 1
ATOM 891 N N . LEU A 1 107 ? -5.190 3.522 10.780 1.00 94.69 107 LEU A N 1
ATOM 892 C CA . LEU A 1 107 ? -6.370 3.540 11.650 1.00 94.69 107 LEU A CA 1
ATOM 893 C C . LEU A 1 107 ? -6.714 2.157 12.205 1.00 94.69 107 LEU A C 1
ATOM 895 O O . LEU A 1 107 ? -6.691 1.163 11.470 1.00 94.69 107 LEU A O 1
ATOM 899 N N . ALA A 1 108 ? -7.137 2.119 13.465 1.00 94.56 108 ALA A N 1
ATOM 900 C CA . ALA A 1 108 ? -7.600 0.924 14.147 1.00 94.56 108 ALA A CA 1
ATOM 901 C C . ALA A 1 108 ? -9.013 0.498 13.727 1.00 94.56 108 ALA A C 1
ATOM 903 O O . ALA A 1 108 ? -9.963 1.283 13.684 1.00 94.56 108 ALA A O 1
ATOM 904 N N . LEU A 1 109 ? -9.178 -0.791 13.451 1.00 95.06 109 LEU A N 1
ATOM 905 C CA . LEU A 1 109 ? -10.379 -1.390 12.884 1.00 95.06 109 LEU A CA 1
ATOM 906 C C . LEU A 1 109 ? -10.799 -2.616 13.694 1.00 95.06 109 LEU A C 1
ATOM 908 O O . LEU A 1 109 ? -9.977 -3.395 14.184 1.00 95.06 109 LEU A O 1
ATOM 912 N N . CYS A 1 110 ? -12.109 -2.841 13.764 1.00 95.31 110 CYS A N 1
ATOM 913 C CA . CYS A 1 110 ? -12.637 -4.129 14.189 1.00 95.31 110 CYS A CA 1
ATOM 914 C C . CYS A 1 110 ? -12.470 -5.164 13.067 1.00 95.31 110 CYS A C 1
ATOM 916 O O . CYS A 1 110 ? -12.292 -4.817 11.897 1.00 95.31 110 CYS A O 1
ATOM 918 N N . LYS A 1 111 ? -12.605 -6.452 13.408 1.00 94.62 111 LYS A N 1
ATOM 919 C CA . LYS A 1 111 ? -12.508 -7.563 12.443 1.00 94.62 111 LYS A CA 1
ATOM 920 C C . LYS A 1 111 ? -13.398 -7.367 11.206 1.00 94.62 111 LYS A C 1
ATOM 922 O O . LYS A 1 111 ? -12.963 -7.684 10.108 1.00 94.62 111 LYS A O 1
ATOM 927 N N . ALA A 1 112 ? -14.610 -6.837 11.381 1.00 95.69 112 ALA A N 1
ATOM 928 C CA . ALA A 1 112 ? -15.566 -6.638 10.290 1.00 95.69 112 ALA A CA 1
ATOM 929 C C . ALA A 1 112 ? -15.193 -5.484 9.340 1.00 95.69 112 ALA A C 1
ATOM 931 O O . ALA A 1 112 ? -15.601 -5.497 8.185 1.00 95.69 112 ALA A O 1
ATOM 932 N N . CYS A 1 113 ? -14.416 -4.501 9.807 1.00 96.44 113 CYS A N 1
ATOM 933 C CA . CYS A 1 113 ? -13.996 -3.348 9.003 1.00 96.44 113 CYS A CA 1
ATOM 934 C C . CYS A 1 113 ? -12.586 -3.499 8.409 1.00 96.44 113 CYS A C 1
ATOM 936 O O . CYS A 1 113 ? -12.147 -2.621 7.668 1.00 96.44 113 CYS A O 1
ATOM 938 N N . ALA A 1 114 ? -11.863 -4.567 8.759 1.00 96.44 114 ALA A N 1
ATOM 939 C CA . ALA A 1 114 ? -10.502 -4.841 8.306 1.00 96.44 114 ALA A CA 1
ATOM 940 C C . ALA A 1 114 ? -10.505 -5.884 7.177 1.00 96.44 114 ALA A C 1
ATOM 942 O O . ALA A 1 114 ? -10.426 -7.091 7.423 1.00 96.44 114 ALA A O 1
ATOM 943 N N . HIS A 1 115 ? -10.574 -5.417 5.934 1.00 95.94 115 HIS A N 1
ATOM 944 C CA . HIS A 1 115 ? -10.688 -6.257 4.744 1.00 95.94 115 HIS A CA 1
ATOM 945 C C . HIS A 1 115 ? -9.312 -6.730 4.263 1.00 95.94 115 HIS A C 1
ATOM 947 O O . HIS A 1 115 ? -8.421 -5.912 4.051 1.00 95.94 115 HIS A O 1
ATOM 953 N N . LYS A 1 116 ? -9.120 -8.042 4.079 1.00 96.06 116 LYS A N 1
ATOM 954 C CA . LYS A 1 116 ? -7.895 -8.628 3.502 1.00 96.06 116 LYS A CA 1
ATOM 955 C C . LYS A 1 116 ? -7.969 -8.631 1.971 1.00 96.06 116 LYS A C 1
ATOM 957 O O . LYS A 1 116 ? -8.208 -9.674 1.376 1.00 96.06 116 LYS A O 1
ATOM 962 N N . GLU A 1 117 ? -7.846 -7.465 1.352 1.00 96.75 117 GLU A N 1
ATOM 963 C CA . GLU A 1 117 ? -8.070 -7.322 -0.098 1.00 96.75 117 GLU A CA 1
ATOM 964 C C . GLU A 1 117 ? -6.945 -6.594 -0.837 1.00 96.75 117 GLU A C 1
ATOM 966 O O . GLU A 1 117 ? -7.004 -6.473 -2.056 1.00 96.75 117 GLU A O 1
ATOM 971 N N . LEU A 1 118 ? -5.920 -6.122 -0.125 1.00 97.81 118 LEU A N 1
ATOM 972 C CA . LEU A 1 118 ? -4.749 -5.500 -0.734 1.00 97.81 118 LEU A CA 1
ATOM 973 C C . LEU A 1 118 ? -3.663 -6.557 -0.935 1.00 97.81 118 LEU A C 1
ATOM 975 O O . LEU A 1 118 ? -3.140 -7.073 0.048 1.00 97.81 118 LEU A O 1
ATOM 979 N N . LEU A 1 119 ? -3.327 -6.875 -2.178 1.00 96.94 119 LEU A N 1
ATOM 980 C CA . LEU A 1 119 ? -2.281 -7.826 -2.538 1.00 96.94 119 LEU A CA 1
ATOM 981 C C . LEU A 1 119 ? -1.004 -7.069 -2.898 1.00 96.94 119 LEU A C 1
ATOM 983 O O . LEU A 1 119 ? -1.046 -6.166 -3.731 1.00 96.94 119 LEU A O 1
ATOM 987 N N . VAL A 1 120 ? 0.116 -7.455 -2.291 1.00 96.19 120 VAL A N 1
ATOM 988 C CA . VAL A 1 120 ? 1.462 -7.029 -2.700 1.00 96.19 120 VAL A CA 1
ATOM 989 C C . VAL A 1 120 ? 2.209 -8.261 -3.189 1.00 96.19 120 VAL A C 1
ATOM 991 O O . VAL A 1 120 ? 2.190 -9.272 -2.489 1.00 96.19 120 VAL A O 1
ATOM 994 N N . PHE A 1 121 ? 2.788 -8.222 -4.388 1.00 94.94 121 PHE A N 1
ATOM 995 C CA . PHE A 1 121 ? 3.330 -9.421 -5.032 1.00 94.94 121 PHE A CA 1
ATOM 996 C C . PHE A 1 121 ? 4.409 -9.128 -6.080 1.00 94.94 121 PHE A C 1
ATOM 998 O O . PHE A 1 121 ? 4.526 -7.995 -6.542 1.00 94.94 121 PHE A O 1
ATOM 1005 N N . TYR A 1 122 ? 5.152 -10.162 -6.473 1.00 93.81 122 TYR A N 1
ATOM 1006 C CA . TYR A 1 122 ? 5.952 -10.201 -7.705 1.00 93.81 122 TYR A CA 1
ATOM 1007 C C . TYR A 1 122 ? 5.265 -11.070 -8.756 1.00 93.81 122 TYR A C 1
ATOM 1009 O O . TYR A 1 122 ? 4.573 -12.024 -8.398 1.00 93.81 122 TYR A O 1
ATOM 1017 N N . GLU A 1 123 ? 5.437 -10.741 -10.035 1.00 92.25 123 GLU A N 1
ATOM 1018 C CA . GLU A 1 123 ? 4.924 -11.580 -11.121 1.00 92.25 123 GLU A CA 1
ATOM 1019 C C . GLU A 1 123 ? 5.680 -12.915 -11.193 1.00 92.25 123 GLU A C 1
ATOM 1021 O O . GLU A 1 123 ? 6.820 -13.038 -10.755 1.00 92.25 123 GLU A O 1
ATOM 1026 N N . ASP A 1 124 ? 5.013 -13.947 -11.713 1.00 86.50 124 ASP A N 1
ATOM 1027 C CA . ASP A 1 124 ? 5.585 -15.295 -11.827 1.00 86.50 124 ASP A CA 1
ATOM 1028 C C . ASP A 1 124 ? 6.464 -15.460 -13.089 1.00 86.50 124 ASP A C 1
ATOM 1030 O O . ASP A 1 124 ? 6.795 -16.581 -13.470 1.00 86.50 124 ASP A O 1
ATOM 1034 N N . ASP A 1 125 ? 6.849 -14.367 -13.753 1.00 85.62 125 ASP A N 1
ATOM 1035 C CA . ASP A 1 125 ? 7.711 -14.367 -14.948 1.00 85.62 125 ASP A CA 1
ATOM 1036 C C . ASP A 1 125 ? 9.197 -14.611 -14.627 1.00 85.62 125 ASP A C 1
ATOM 1038 O O . ASP A 1 125 ? 10.032 -14.679 -15.527 1.00 85.62 125 ASP A O 1
ATOM 1042 N N . GLY A 1 126 ? 9.522 -14.782 -13.344 1.00 75.62 126 GLY A N 1
ATOM 1043 C CA . GLY A 1 126 ? 10.882 -14.970 -12.852 1.00 75.62 126 GLY A CA 1
ATOM 1044 C C . GLY A 1 126 ? 11.605 -13.659 -12.547 1.00 75.62 126 GLY A C 1
ATOM 1045 O O . GLY A 1 126 ? 12.664 -13.712 -11.926 1.00 75.62 126 GLY A O 1
ATOM 1046 N N . SER A 1 127 ? 11.026 -12.505 -12.898 1.00 77.44 127 SER A N 1
ATOM 1047 C CA . SER A 1 127 ? 11.561 -11.192 -12.548 1.00 77.44 127 SER A CA 1
ATOM 1048 C C . SER A 1 127 ? 11.131 -10.812 -11.129 1.00 77.44 127 SER A C 1
ATOM 1050 O O . SER A 1 127 ? 9.946 -10.694 -10.804 1.00 77.44 127 SER A O 1
ATOM 1052 N N . LEU A 1 128 ? 12.115 -10.583 -10.257 1.00 81.81 128 LEU A N 1
ATOM 1053 C CA . LEU A 1 128 ? 11.906 -9.969 -8.941 1.00 81.81 128 LEU A CA 1
ATOM 1054 C C . LEU A 1 128 ? 12.189 -8.459 -8.978 1.00 81.81 128 LEU A C 1
ATOM 1056 O O . LEU A 1 128 ? 12.381 -7.836 -7.935 1.00 81.81 128 LEU A O 1
ATOM 1060 N N . ASP A 1 129 ? 12.167 -7.852 -10.166 1.00 81.25 129 ASP A N 1
ATOM 1061 C CA . ASP A 1 129 ? 12.645 -6.478 -10.356 1.00 81.25 129 ASP A CA 1
ATOM 1062 C C . ASP A 1 129 ? 11.618 -5.451 -9.877 1.00 81.25 129 ASP A C 1
ATOM 1064 O O . ASP A 1 129 ? 11.949 -4.312 -9.540 1.00 81.25 129 ASP A O 1
ATOM 1068 N N . LYS A 1 130 ? 10.329 -5.825 -9.865 1.00 89.38 130 LYS A N 1
ATOM 1069 C CA . LYS A 1 130 ? 9.261 -4.881 -9.540 1.00 89.38 130 LYS A CA 1
ATOM 1070 C C . LYS A 1 130 ? 8.075 -5.511 -8.832 1.00 89.38 130 LYS A C 1
ATOM 1072 O O . LYS A 1 130 ? 7.188 -6.100 -9.448 1.00 89.38 130 LYS A O 1
ATOM 1077 N N . ALA A 1 131 ? 7.997 -5.249 -7.532 1.00 94.56 131 ALA A N 1
ATOM 1078 C CA . ALA A 1 131 ? 6.799 -5.530 -6.763 1.00 94.56 131 ALA A CA 1
ATOM 1079 C C . ALA A 1 131 ? 5.609 -4.709 -7.295 1.00 94.56 131 ALA A C 1
ATOM 1081 O O . ALA A 1 131 ? 5.735 -3.539 -7.680 1.00 94.56 131 ALA A O 1
ATOM 1082 N N . LYS A 1 132 ? 4.427 -5.320 -7.273 1.00 95.69 132 LYS A N 1
ATOM 1083 C CA . LYS A 1 132 ? 3.145 -4.717 -7.638 1.00 95.69 132 LYS A CA 1
ATOM 1084 C C . LYS A 1 132 ? 2.198 -4.749 -6.449 1.00 95.69 132 LYS A C 1
ATOM 1086 O O . LYS A 1 132 ? 2.285 -5.608 -5.576 1.00 95.69 132 LYS A O 1
ATOM 1091 N N . LEU A 1 133 ? 1.290 -3.778 -6.416 1.00 97.31 133 LEU A N 1
ATOM 1092 C CA . LEU A 1 133 ? 0.282 -3.628 -5.374 1.00 97.31 133 LEU A CA 1
ATOM 1093 C C . LEU A 1 133 ? -1.072 -3.398 -6.036 1.00 97.31 133 LEU A C 1
ATOM 1095 O O . LEU A 1 133 ? -1.222 -2.473 -6.832 1.00 97.31 133 LEU A O 1
ATOM 1099 N N . VAL A 1 134 ? -2.043 -4.248 -5.711 1.00 97.88 134 VAL A N 1
ATOM 1100 C CA . VAL A 1 134 ? -3.378 -4.246 -6.325 1.00 97.88 134 VAL A CA 1
ATOM 1101 C C . VAL A 1 134 ? -4.455 -4.593 -5.303 1.00 97.88 134 VAL A C 1
ATOM 1103 O O . VAL A 1 134 ? -4.215 -5.306 -4.329 1.00 97.88 134 VAL A O 1
ATOM 1106 N N . ILE A 1 135 ? -5.672 -4.116 -5.534 1.00 98.25 135 ILE A N 1
ATOM 1107 C CA . ILE A 1 135 ? -6.876 -4.641 -4.898 1.00 98.25 135 ILE A CA 1
ATOM 1108 C C . ILE A 1 135 ? -7.296 -5.901 -5.653 1.00 98.25 135 ILE A C 1
ATOM 1110 O O . ILE A 1 135 ? -7.471 -5.879 -6.874 1.00 98.25 135 ILE A O 1
ATOM 1114 N N . ILE A 1 136 ? -7.462 -7.008 -4.931 1.00 96.94 136 ILE A N 1
ATOM 1115 C CA . ILE A 1 136 ? -7.925 -8.265 -5.527 1.00 96.94 136 ILE A CA 1
ATOM 1116 C C . ILE A 1 136 ? -9.331 -8.099 -6.115 1.00 96.94 136 ILE A C 1
ATOM 1118 O O . ILE A 1 136 ? -10.146 -7.341 -5.587 1.00 96.94 136 ILE A O 1
ATOM 1122 N N . ARG A 1 137 ? -9.639 -8.852 -7.179 1.00 95.12 137 ARG A N 1
ATOM 1123 C CA . ARG A 1 137 ? -10.937 -8.804 -7.891 1.00 95.12 137 ARG A CA 1
ATOM 1124 C C . ARG A 1 137 ? -11.246 -7.450 -8.553 1.00 95.12 137 ARG A C 1
ATOM 1126 O O . ARG A 1 137 ? -12.401 -7.159 -8.848 1.00 95.12 137 ARG A O 1
ATOM 1133 N N . VAL A 1 138 ? -10.222 -6.633 -8.786 1.00 95.94 138 VAL A N 1
ATOM 1134 C CA . VAL A 1 138 ? -10.275 -5.398 -9.583 1.00 95.94 138 VAL A CA 1
ATOM 1135 C C . VAL A 1 138 ? -9.353 -5.577 -10.794 1.00 95.94 138 VAL A C 1
ATOM 1137 O O . VAL A 1 138 ? -8.394 -6.347 -10.729 1.00 95.94 138 VAL A O 1
ATOM 1140 N N . HIS A 1 139 ? -9.635 -4.895 -11.910 1.00 91.25 139 HIS A N 1
ATOM 1141 C CA . HIS A 1 139 ? -8.839 -4.987 -13.141 1.00 91.25 139 HIS A CA 1
ATOM 1142 C C . HIS A 1 139 ? -7.334 -4.813 -12.893 1.00 91.25 139 HIS A C 1
ATOM 1144 O O . HIS A 1 139 ? -6.922 -3.892 -12.191 1.00 91.25 139 HIS A O 1
ATOM 1150 N N . GLY A 1 140 ? -6.520 -5.701 -13.469 1.00 87.44 140 GLY A N 1
ATOM 1151 C CA . GLY A 1 140 ? -5.066 -5.728 -13.276 1.00 87.44 140 GLY A CA 1
ATOM 1152 C C . GLY A 1 140 ? -4.586 -6.562 -12.082 1.00 87.44 140 GLY A C 1
ATOM 1153 O O . GLY A 1 140 ? -3.380 -6.698 -11.900 1.00 87.44 140 GLY A O 1
ATOM 1154 N N . ALA A 1 141 ? -5.489 -7.136 -11.278 1.00 94.12 141 ALA A N 1
ATOM 1155 C CA . ALA A 1 141 ? -5.116 -8.171 -10.318 1.00 94.12 141 ALA A CA 1
ATOM 1156 C C . ALA A 1 141 ? -4.805 -9.499 -11.039 1.00 94.12 141 ALA A C 1
ATOM 1158 O O . ALA A 1 141 ? -5.473 -9.810 -12.028 1.00 94.12 141 ALA A O 1
ATOM 1159 N N . PRO A 1 142 ? -3.829 -10.287 -10.556 1.00 94.38 142 PRO A N 1
ATOM 1160 C CA . PRO A 1 142 ? -3.503 -11.575 -11.158 1.00 94.38 142 PRO A CA 1
ATOM 1161 C C . PRO A 1 142 ? -4.663 -12.568 -10.979 1.00 94.38 142 PRO A C 1
ATOM 1163 O O . PRO A 1 142 ? -5.339 -12.568 -9.947 1.00 94.38 142 PRO A O 1
ATOM 1166 N N . GLU A 1 143 ? -4.902 -13.411 -11.987 1.00 93.75 143 GLU A N 1
ATOM 1167 C CA . GLU A 1 143 ? -5.972 -14.425 -11.956 1.00 93.75 143 GLU A CA 1
ATOM 1168 C C . GLU A 1 143 ? -5.662 -15.568 -10.983 1.00 93.75 143 GLU A C 1
ATOM 1170 O O . GLU A 1 143 ? -6.561 -16.112 -10.339 1.00 93.75 143 GLU A O 1
ATOM 1175 N N . LYS A 1 144 ? -4.376 -15.905 -10.853 1.00 94.38 144 LYS A N 1
ATOM 1176 C CA . LYS A 1 144 ? -3.848 -16.899 -9.921 1.00 94.38 144 LYS A CA 1
ATOM 1177 C C . LYS A 1 144 ? -3.018 -16.202 -8.848 1.00 94.38 144 LYS A C 1
ATOM 1179 O O . LYS A 1 144 ? -2.351 -15.211 -9.127 1.00 94.38 144 LYS A O 1
ATOM 1184 N N . GLU A 1 145 ? -3.061 -16.721 -7.623 1.00 91.19 145 GLU A N 1
ATOM 1185 C CA . GLU A 1 145 ? -2.225 -16.219 -6.532 1.00 91.19 145 GLU A CA 1
ATOM 1186 C C . GLU A 1 145 ? -0.732 -16.400 -6.873 1.00 91.19 145 GLU A C 1
ATOM 1188 O O . GLU A 1 145 ? -0.310 -17.538 -7.107 1.00 91.19 145 GLU A O 1
ATOM 1193 N N . PRO A 1 146 ? 0.056 -15.308 -6.922 1.00 92.75 146 PRO A N 1
ATOM 1194 C CA . PRO A 1 146 ? 1.474 -15.370 -7.262 1.00 92.75 146 PRO A CA 1
ATOM 1195 C C . PRO A 1 146 ? 2.292 -16.063 -6.180 1.00 92.75 146 PRO A C 1
ATOM 1197 O O . PRO A 1 146 ? 1.974 -15.972 -4.987 1.00 92.75 146 PRO A O 1
ATOM 1200 N N . LYS A 1 147 ? 3.410 -16.673 -6.587 1.00 89.31 147 LYS A N 1
ATOM 1201 C CA . LYS A 1 147 ? 4.306 -17.415 -5.688 1.00 89.31 147 LYS A CA 1
ATOM 1202 C C . LYS A 1 147 ? 4.868 -16.552 -4.559 1.00 89.31 147 LYS A C 1
ATOM 1204 O O . LYS A 1 147 ? 5.037 -17.034 -3.439 1.00 89.31 147 LYS A O 1
ATOM 1209 N N . TYR A 1 148 ? 5.169 -15.291 -4.854 1.00 89.31 148 TYR A N 1
ATOM 1210 C CA . TYR A 1 148 ? 5.666 -14.322 -3.882 1.00 89.31 148 TYR A CA 1
ATOM 1211 C C . TYR A 1 148 ? 4.616 -13.246 -3.677 1.00 89.31 148 TYR A C 1
ATOM 1213 O O . TYR A 1 148 ? 4.578 -12.254 -4.406 1.00 89.31 148 TYR A O 1
ATOM 1221 N N . SER A 1 149 ? 3.743 -13.448 -2.695 1.00 93.25 149 SER A N 1
ATOM 1222 C CA . SER A 1 149 ? 2.652 -12.521 -2.436 1.00 93.25 149 SER A CA 1
ATOM 1223 C C . SER A 1 149 ? 2.280 -12.431 -0.957 1.00 93.25 149 SER A C 1
ATOM 1225 O O . SER A 1 149 ? 2.519 -13.343 -0.166 1.00 93.25 149 SER A O 1
ATOM 1227 N N . VAL A 1 150 ? 1.723 -11.284 -0.563 1.00 93.62 150 VAL A N 1
ATOM 1228 C CA . VAL A 1 150 ? 1.209 -11.030 0.785 1.00 93.62 150 VAL A CA 1
ATOM 1229 C C . VAL A 1 150 ? -0.122 -10.287 0.702 1.00 93.62 150 VAL A C 1
ATOM 1231 O O . VAL A 1 150 ? -0.226 -9.213 0.105 1.00 93.62 150 VAL A O 1
ATOM 1234 N N . LEU A 1 151 ? -1.135 -10.831 1.382 1.00 95.38 151 LEU A N 1
ATOM 1235 C CA . LEU A 1 151 ? -2.438 -10.189 1.566 1.00 95.38 151 LEU A CA 1
ATOM 1236 C C . LEU A 1 151 ? -2.462 -9.299 2.816 1.00 95.38 151 LEU A C 1
ATOM 1238 O O . LEU A 1 151 ? -2.378 -9.751 3.962 1.00 95.38 151 LEU A O 1
ATOM 1242 N N . LEU A 1 152 ? -2.658 -8.008 2.586 1.00 96.62 152 LEU A N 1
ATOM 1243 C CA . LEU A 1 152 ? -2.693 -6.947 3.579 1.00 96.62 152 LEU A CA 1
ATOM 1244 C C . LEU A 1 152 ? -4.132 -6.534 3.927 1.00 96.62 152 LEU A C 1
ATOM 1246 O O . LEU A 1 152 ? -5.051 -6.570 3.106 1.00 96.62 152 LEU A O 1
ATOM 1250 N N . ARG A 1 153 ? -4.329 -6.124 5.188 1.00 96.50 153 ARG A N 1
ATOM 1251 C CA . ARG A 1 153 ? -5.622 -5.640 5.699 1.00 96.50 153 ARG A CA 1
ATOM 1252 C C . ARG A 1 153 ? -5.782 -4.138 5.492 1.00 96.50 153 ARG A C 1
ATOM 1254 O O . ARG A 1 153 ? -4.932 -3.362 5.917 1.00 96.50 153 ARG A O 1
ATOM 1261 N N . ILE A 1 154 ? -6.907 -3.713 4.940 1.00 97.88 154 ILE A N 1
ATOM 1262 C CA . ILE A 1 154 ? -7.231 -2.302 4.727 1.00 97.88 154 ILE A CA 1
ATOM 1263 C C . ILE A 1 154 ? -8.656 -1.978 5.178 1.00 97.88 154 ILE A C 1
ATOM 1265 O O . ILE A 1 154 ? -9.508 -2.861 5.278 1.00 97.88 154 ILE A O 1
ATOM 1269 N N . CYS A 1 155 ? -8.923 -0.706 5.473 1.00 97.50 155 CYS A N 1
ATOM 1270 C CA . CYS A 1 155 ? -10.284 -0.240 5.723 1.00 97.50 155 CYS A CA 1
ATOM 1271 C C . CYS A 1 155 ? -11.051 -0.052 4.403 1.00 97.50 155 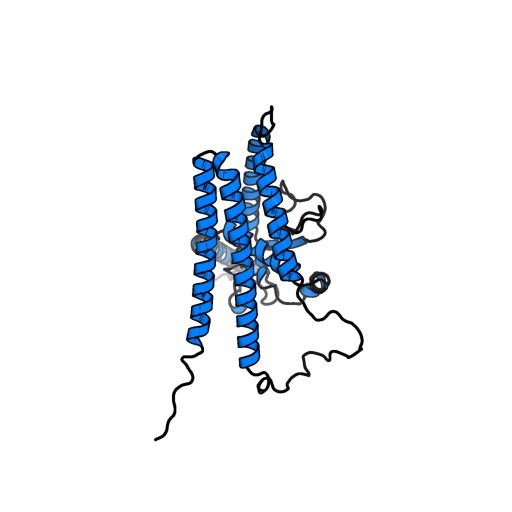CYS A C 1
ATOM 1273 O O . CYS A 1 155 ? -10.453 0.117 3.337 1.00 97.50 155 CYS A O 1
ATOM 1275 N N . ALA A 1 156 ? -12.384 -0.017 4.482 1.00 96.25 156 ALA A N 1
ATOM 1276 C CA . ALA A 1 156 ? -13.251 0.197 3.322 1.00 96.25 156 ALA A CA 1
ATOM 1277 C C . ALA A 1 156 ? -12.946 1.507 2.567 1.00 96.25 156 ALA A C 1
ATOM 1279 O O . ALA A 1 156 ? -13.010 1.543 1.341 1.00 96.25 156 ALA A O 1
ATOM 1280 N N . GLN A 1 157 ? -12.562 2.570 3.282 1.00 95.06 157 GLN A N 1
ATOM 1281 C CA . GLN A 1 157 ? -12.200 3.848 2.666 1.00 95.06 157 GLN A CA 1
ATOM 1282 C C . GLN A 1 157 ? -10.939 3.722 1.801 1.00 95.06 157 GLN A C 1
ATOM 1284 O O . GLN A 1 157 ? -10.966 4.102 0.631 1.00 95.06 157 GLN A O 1
ATOM 1289 N N . CYS A 1 158 ? -9.855 3.150 2.341 1.00 97.12 158 CYS A N 1
ATOM 1290 C CA . CYS A 1 158 ? -8.633 2.933 1.567 1.00 97.12 158 CYS A CA 1
ATOM 1291 C C . CYS A 1 158 ? -8.869 1.966 0.405 1.00 97.12 158 CYS A C 1
ATOM 1293 O O . CYS A 1 158 ? -8.323 2.182 -0.670 1.00 97.12 158 CYS A O 1
ATOM 1295 N N . LYS A 1 159 ? -9.724 0.948 0.582 1.00 97.50 159 LYS A N 1
ATOM 1296 C CA . LYS A 1 159 ? -10.126 0.055 -0.512 1.00 97.50 159 LYS A CA 1
ATOM 1297 C C . LYS A 1 159 ? -10.767 0.833 -1.657 1.00 97.50 159 LYS A C 1
ATOM 1299 O O . LYS A 1 159 ? -10.350 0.659 -2.798 1.00 97.50 159 LYS A O 1
ATOM 1304 N N . GLY A 1 160 ? -11.760 1.675 -1.365 1.00 96.62 160 GLY A N 1
ATOM 1305 C CA . GLY A 1 160 ? -12.463 2.455 -2.385 1.00 96.62 160 GLY A CA 1
ATOM 1306 C C . GLY A 1 160 ? -11.523 3.380 -3.159 1.00 96.62 160 GLY A C 1
ATOM 1307 O O . GLY A 1 160 ? -11.551 3.403 -4.387 1.00 96.62 160 GLY A O 1
ATOM 1308 N N . GLU A 1 161 ? -10.635 4.078 -2.453 1.00 96.31 161 GLU A N 1
ATOM 1309 C CA . GLU A 1 161 ? -9.671 4.989 -3.075 1.00 96.31 161 GLU A CA 1
ATOM 1310 C C . GLU A 1 161 ? -8.620 4.258 -3.925 1.00 96.31 161 GLU A C 1
ATOM 1312 O O . GLU A 1 161 ? -8.344 4.674 -5.050 1.00 96.31 161 GLU A O 1
ATOM 1317 N N . LEU A 1 162 ? -8.063 3.149 -3.429 1.00 97.00 162 LEU A N 1
ATOM 1318 C CA . LEU A 1 162 ? -7.095 2.349 -4.186 1.00 97.00 162 LEU A CA 1
ATOM 1319 C C . LEU A 1 162 ? -7.738 1.657 -5.393 1.00 97.00 162 LEU A C 1
ATOM 1321 O O . LEU A 1 162 ? -7.141 1.641 -6.463 1.00 97.00 162 LEU A O 1
ATOM 1325 N N . THR A 1 163 ? -8.974 1.170 -5.256 1.00 97.88 163 THR A N 1
ATOM 1326 C CA . THR A 1 163 ? -9.750 0.606 -6.375 1.00 97.88 163 THR A CA 1
ATOM 1327 C C . THR A 1 163 ? -9.938 1.646 -7.474 1.00 97.88 163 THR A C 1
ATOM 1329 O O . THR A 1 163 ? -9.668 1.375 -8.641 1.00 97.88 163 THR A O 1
ATOM 1332 N N . ARG A 1 164 ? -10.353 2.864 -7.102 1.00 97.31 164 ARG A N 1
ATOM 1333 C CA . ARG A 1 164 ? -10.544 3.974 -8.042 1.00 97.31 164 ARG A CA 1
ATOM 1334 C C . ARG A 1 164 ? -9.259 4.295 -8.804 1.00 97.31 164 ARG A C 1
ATOM 1336 O O . ARG A 1 164 ? -9.309 4.447 -10.019 1.00 97.31 164 ARG A O 1
ATOM 1343 N N . ARG A 1 165 ? -8.121 4.372 -8.107 1.00 96.12 165 ARG A N 1
ATOM 1344 C CA . ARG A 1 165 ? -6.806 4.627 -8.724 1.00 96.12 165 ARG A CA 1
ATOM 1345 C C . ARG A 1 165 ? -6.392 3.508 -9.668 1.00 96.12 165 ARG A C 1
ATOM 1347 O O . ARG A 1 165 ? -6.041 3.788 -10.801 1.00 96.12 165 ARG A O 1
ATOM 1354 N N . GLN A 1 166 ? -6.518 2.258 -9.235 1.00 95.94 166 GLN A N 1
ATOM 1355 C CA . GLN A 1 166 ? -6.177 1.097 -10.054 1.00 95.94 166 GLN A CA 1
ATOM 1356 C C . GLN A 1 166 ? -6.985 1.052 -11.360 1.00 95.94 166 GLN A C 1
ATOM 1358 O O . GLN A 1 166 ? -6.414 0.811 -12.419 1.00 95.94 166 GLN A O 1
ATOM 1363 N N . VAL A 1 167 ? -8.292 1.338 -11.309 1.00 96.12 167 VAL A N 1
ATOM 1364 C CA . VAL A 1 167 ? -9.134 1.436 -12.516 1.00 96.12 167 VAL A CA 1
ATOM 1365 C C . VAL A 1 167 ? -8.688 2.599 -13.409 1.00 96.12 167 VAL A C 1
ATOM 1367 O O . VAL A 1 167 ? -8.543 2.415 -14.613 1.00 96.12 167 VAL A O 1
ATOM 1370 N N . GLN A 1 168 ? -8.412 3.776 -12.837 1.00 95.19 168 GLN A N 1
ATOM 1371 C CA . GLN A 1 168 ? -7.932 4.938 -13.597 1.00 95.19 168 GLN A CA 1
ATOM 1372 C C . GLN A 1 168 ? -6.590 4.673 -14.294 1.00 95.19 168 GLN A C 1
ATOM 1374 O O . GLN A 1 168 ? -6.440 5.000 -15.472 1.00 95.19 168 GLN A O 1
ATOM 1379 N N . ASP A 1 169 ? -5.640 4.059 -13.589 1.00 92.56 169 ASP A N 1
ATOM 1380 C CA . ASP A 1 169 ? -4.321 3.712 -14.120 1.00 92.56 169 ASP A CA 1
ATOM 1381 C C . ASP A 1 169 ? -4.442 2.672 -15.244 1.00 92.56 169 ASP A C 1
ATOM 1383 O O . ASP A 1 169 ? -3.799 2.798 -16.289 1.00 92.56 169 ASP A O 1
ATOM 1387 N N . HIS A 1 170 ? -5.323 1.682 -15.072 1.00 91.94 170 HIS A N 1
ATOM 1388 C CA . HIS A 1 170 ? -5.620 0.683 -16.095 1.00 91.94 170 HIS A CA 1
ATOM 1389 C C . HIS A 1 170 ? -6.255 1.308 -17.347 1.00 91.94 170 HIS A C 1
ATOM 1391 O O . HIS A 1 170 ? -5.804 1.056 -18.465 1.00 91.94 170 HIS A O 1
ATOM 1397 N N . ASP A 1 171 ? -7.267 2.161 -17.183 1.00 92.69 171 ASP A N 1
ATOM 1398 C CA . ASP A 1 171 ? -7.933 2.836 -18.299 1.00 92.69 171 ASP A CA 1
ATOM 1399 C C . ASP A 1 171 ? -6.975 3.761 -19.055 1.00 92.69 171 ASP A C 1
ATOM 1401 O O . ASP A 1 171 ? -6.992 3.812 -20.289 1.00 92.69 171 ASP A O 1
ATOM 1405 N N . TRP A 1 172 ? -6.112 4.476 -18.326 1.00 93.31 172 TRP A N 1
ATOM 1406 C CA . TRP A 1 172 ? -5.056 5.291 -18.916 1.00 93.31 172 TRP A CA 1
ATOM 1407 C C . TRP A 1 172 ? -4.082 4.424 -19.720 1.00 93.31 172 TRP A C 1
ATOM 1409 O O . TRP A 1 172 ? -3.811 4.732 -20.883 1.00 93.31 172 TRP A O 1
ATOM 1419 N N . TYR A 1 173 ? -3.613 3.308 -19.158 1.00 90.56 173 TYR A N 1
ATOM 1420 C CA . TYR A 1 173 ? -2.726 2.377 -19.856 1.00 90.56 173 TYR A CA 1
ATOM 1421 C C . TYR A 1 173 ? -3.371 1.822 -21.135 1.00 90.56 173 TYR A C 1
ATOM 1423 O O . TYR A 1 173 ? -2.762 1.866 -22.204 1.00 90.56 173 TYR A O 1
ATOM 1431 N N . MET A 1 174 ? -4.631 1.380 -21.075 1.00 89.19 174 MET A N 1
ATOM 1432 C CA . MET A 1 174 ? -5.340 0.820 -22.231 1.00 89.19 174 MET A CA 1
ATOM 1433 C C . MET A 1 174 ? -5.589 1.847 -23.341 1.00 89.19 174 MET A C 1
ATOM 1435 O O . MET A 1 174 ? -5.516 1.500 -24.523 1.00 89.19 174 MET A O 1
ATOM 1439 N N . LYS A 1 175 ? -5.849 3.114 -22.994 1.00 92.19 175 LYS A N 1
ATOM 1440 C CA . LYS A 1 175 ? -5.969 4.203 -23.977 1.00 92.19 175 LYS A CA 1
ATOM 1441 C C . LYS A 1 175 ? -4.639 4.482 -24.676 1.00 92.19 175 LYS A C 1
ATOM 1443 O O . LYS A 1 175 ? -4.616 4.583 -25.898 1.00 92.19 175 LYS A O 1
ATOM 1448 N N . ASN A 1 176 ? -3.535 4.542 -23.930 1.00 90.50 176 ASN A N 1
ATOM 1449 C CA . ASN A 1 176 ? -2.216 4.855 -24.491 1.00 90.50 176 ASN A CA 1
ATOM 1450 C C . ASN A 1 176 ? -1.582 3.676 -25.243 1.00 90.50 176 ASN A C 1
ATOM 1452 O O . ASN A 1 176 ? -0.902 3.882 -26.245 1.00 90.50 176 ASN A O 1
ATOM 1456 N N . LYS A 1 177 ? -1.861 2.430 -24.846 1.00 86.12 177 LYS A N 1
ATOM 1457 C CA . LYS A 1 177 ? -1.391 1.238 -25.570 1.00 86.12 177 LYS A CA 1
ATOM 1458 C C . LYS A 1 177 ? -1.958 1.155 -26.990 1.00 86.12 177 LYS A C 1
ATOM 1460 O O . LYS A 1 177 ? -1.269 0.698 -27.896 1.00 86.12 177 LYS A O 1
ATOM 1465 N N . LYS A 1 178 ? -3.191 1.630 -27.212 1.00 74.38 178 LYS A N 1
ATOM 1466 C CA . LYS A 1 178 ? -3.787 1.711 -28.559 1.00 74.38 178 LYS A CA 1
ATOM 1467 C C . LYS A 1 178 ? -3.071 2.715 -29.470 1.00 74.38 178 LYS A C 1
ATOM 1469 O O . LYS A 1 178 ? -3.093 2.525 -30.678 1.00 74.38 178 LYS A O 1
ATOM 1474 N N . ILE A 1 179 ? -2.420 3.730 -28.897 1.00 66.44 179 ILE A N 1
ATOM 1475 C CA . ILE A 1 179 ? -1.636 4.740 -29.628 1.00 66.44 179 ILE A CA 1
ATOM 1476 C C . ILE A 1 179 ? -0.254 4.184 -30.018 1.00 66.44 179 ILE A C 1
ATOM 1478 O O . ILE A 1 179 ? 0.321 4.608 -31.011 1.00 66.44 179 ILE A O 1
ATOM 1482 N N . GLN A 1 180 ? 0.258 3.188 -29.287 1.00 52.31 180 GLN A N 1
ATOM 1483 C CA . GLN A 1 180 ? 1.549 2.539 -29.549 1.00 52.31 180 GLN A CA 1
ATOM 1484 C C . GLN A 1 180 ? 1.453 1.264 -30.405 1.00 52.31 180 GLN A C 1
ATOM 1486 O O . GLN A 1 180 ? 2.353 0.430 -30.347 1.00 52.31 180 GLN A O 1
ATOM 1491 N N . ARG A 1 181 ? 0.396 1.071 -31.210 1.00 46.09 181 ARG A N 1
ATOM 1492 C CA . ARG A 1 181 ? 0.477 0.087 -32.304 1.00 46.09 181 ARG A CA 1
ATOM 1493 C C . ARG A 1 181 ? 1.362 0.687 -33.405 1.00 46.09 181 ARG A C 1
ATOM 1495 O O . ARG A 1 181 ? 0.943 1.681 -33.993 1.00 46.09 181 ARG A O 1
ATOM 1502 N N . PRO A 1 182 ? 2.559 0.139 -33.674 1.00 51.81 182 PRO A N 1
ATOM 1503 C CA . PRO A 1 182 ? 3.461 0.723 -34.646 1.00 51.81 182 PRO A CA 1
ATOM 1504 C C . PRO A 1 182 ? 3.027 0.294 -36.048 1.00 51.81 182 PRO A C 1
ATOM 1506 O O . PRO A 1 182 ? 3.180 -0.866 -36.426 1.00 51.81 182 PRO A O 1
ATOM 1509 N N . GLU A 1 183 ? 2.543 1.242 -36.842 1.00 44.69 183 GLU A N 1
ATOM 1510 C CA . GLU A 1 183 ? 3.103 1.320 -38.187 1.00 44.69 183 GLU A CA 1
ATOM 1511 C C . GLU A 1 183 ? 4.547 1.821 -38.018 1.00 44.69 183 GLU A C 1
ATOM 1513 O O . GLU A 1 183 ? 4.821 2.702 -37.202 1.00 44.69 183 GLU A O 1
ATOM 1518 N N . SER A 1 184 ? 5.467 1.127 -38.683 1.00 58.28 184 SER A N 1
ATOM 1519 C CA . SER A 1 184 ? 6.918 1.339 -38.752 1.00 58.28 184 SER A CA 1
ATOM 1520 C C . SER A 1 184 ? 7.344 2.811 -38.573 1.00 58.28 184 SER A C 1
ATOM 1522 O O . SER A 1 184 ? 6.715 3.727 -39.085 1.00 58.28 184 SER A O 1
ATOM 1524 N N . VAL A 1 185 ? 8.410 3.134 -37.833 1.00 46.22 185 VAL A N 1
ATOM 1525 C CA . VAL A 1 185 ? 9.785 3.213 -38.362 1.00 46.22 185 VAL A CA 1
ATOM 1526 C C . VAL A 1 185 ? 10.753 3.590 -37.204 1.00 46.22 185 VAL A C 1
ATOM 1528 O O . VAL A 1 185 ? 10.490 4.510 -36.436 1.00 46.22 185 VAL A O 1
ATOM 1531 N N . ALA A 1 186 ? 11.895 2.893 -37.112 1.00 50.31 186 ALA A N 1
ATOM 1532 C CA . ALA A 1 186 ? 13.176 3.328 -36.512 1.00 50.31 186 ALA A CA 1
ATOM 1533 C C . ALA A 1 186 ? 13.272 3.724 -35.010 1.00 50.31 186 ALA A C 1
ATOM 1535 O O . ALA A 1 186 ? 13.873 4.745 -34.682 1.00 50.31 186 ALA A O 1
ATOM 1536 N N . PHE A 1 187 ? 12.812 2.882 -34.075 1.00 45.88 187 PHE A N 1
ATOM 1537 C CA . PHE A 1 187 ? 13.120 3.036 -32.631 1.00 45.88 187 PHE A CA 1
ATOM 1538 C C . PHE A 1 187 ? 14.199 2.076 -32.080 1.00 45.88 187 PHE A C 1
ATOM 1540 O O . PHE A 1 187 ? 14.487 2.089 -30.885 1.00 45.88 187 PHE A O 1
ATOM 1547 N N . GLY A 1 188 ? 14.832 1.270 -32.940 1.00 44.88 188 GLY A N 1
ATOM 1548 C CA . GLY A 1 188 ? 15.755 0.204 -32.523 1.00 44.88 188 GLY A CA 1
ATOM 1549 C C . GLY A 1 188 ? 17.042 0.669 -31.828 1.00 44.88 188 GLY A C 1
ATOM 1550 O O . GLY A 1 188 ? 17.539 -0.038 -30.961 1.00 44.88 188 GLY A O 1
ATOM 1551 N N . SER A 1 189 ? 17.567 1.861 -32.132 1.00 48.69 189 SER A N 1
ATOM 1552 C CA . SER A 1 189 ? 18.882 2.284 -31.611 1.00 48.69 189 SER A CA 1
ATOM 1553 C C . SER A 1 189 ? 18.862 2.862 -30.193 1.00 48.69 189 SER A C 1
ATOM 1555 O O . SER A 1 189 ? 19.900 2.909 -29.543 1.00 48.69 189 SER A O 1
ATOM 1557 N N . VAL A 1 190 ? 17.703 3.293 -29.683 1.00 43.00 190 VAL A N 1
ATOM 1558 C CA . VAL A 1 190 ? 17.592 3.836 -28.313 1.00 43.00 190 VAL A CA 1
ATOM 1559 C C . VAL A 1 190 ? 17.343 2.722 -27.295 1.00 43.00 190 VAL A C 1
ATOM 1561 O O . VAL A 1 190 ? 17.913 2.767 -26.210 1.00 43.00 190 VAL A O 1
ATOM 1564 N N . MET A 1 191 ? 16.571 1.688 -27.652 1.00 45.84 191 MET A N 1
ATOM 1565 C CA . MET A 1 191 ? 16.371 0.529 -26.768 1.00 45.84 191 MET A CA 1
ATOM 1566 C C . MET A 1 191 ? 17.642 -0.309 -26.608 1.00 45.84 191 MET A C 1
ATOM 1568 O O . MET A 1 191 ? 17.931 -0.745 -25.505 1.00 45.84 191 MET A O 1
ATOM 1572 N N . GLN A 1 192 ? 18.464 -0.425 -27.657 1.00 48.69 192 GLN A N 1
ATOM 1573 C CA . GLN A 1 192 ? 19.775 -1.081 -27.558 1.00 48.69 192 GLN A CA 1
ATOM 1574 C C . GLN A 1 192 ? 20.704 -0.403 -26.538 1.00 48.69 192 GLN A C 1
ATOM 1576 O O . GLN A 1 192 ? 21.525 -1.076 -25.919 1.00 48.69 192 GLN A O 1
ATOM 1581 N N . PHE A 1 193 ? 20.559 0.911 -26.335 1.00 45.91 193 PHE A N 1
ATOM 1582 C CA . PHE A 1 193 ? 21.308 1.643 -25.316 1.00 45.91 193 PHE A CA 1
ATOM 1583 C C . PHE A 1 193 ? 20.794 1.350 -23.905 1.00 45.91 193 PHE A C 1
ATOM 1585 O O . PHE A 1 193 ? 21.603 1.124 -23.012 1.00 45.91 193 PHE A O 1
ATOM 1592 N N . ASP A 1 194 ? 19.473 1.323 -23.711 1.00 48.53 194 ASP A N 1
ATOM 1593 C CA . ASP A 1 194 ? 18.843 1.027 -22.416 1.00 48.53 194 ASP A CA 1
ATOM 1594 C C . ASP A 1 194 ? 19.063 -0.429 -21.973 1.00 48.53 194 ASP A C 1
ATOM 1596 O O . ASP A 1 194 ? 19.262 -0.676 -20.784 1.00 48.53 194 ASP A O 1
ATOM 1600 N N . ASP A 1 195 ? 19.073 -1.380 -22.909 1.00 52.69 195 ASP A N 1
ATOM 1601 C CA . ASP A 1 195 ? 19.290 -2.801 -22.614 1.00 52.69 195 ASP A CA 1
ATOM 1602 C C . ASP A 1 195 ? 20.746 -3.067 -22.199 1.00 52.69 195 ASP A C 1
ATOM 1604 O O . ASP A 1 195 ? 20.982 -3.703 -21.173 1.00 52.69 195 ASP A O 1
ATOM 1608 N N . HIS A 1 196 ? 21.727 -2.481 -22.904 1.00 52.03 196 HIS A N 1
ATOM 1609 C CA . HIS A 1 196 ? 23.137 -2.516 -22.485 1.00 52.03 196 HIS A CA 1
ATOM 1610 C C . HIS A 1 196 ? 23.358 -1.847 -21.121 1.00 52.03 196 HIS A C 1
ATOM 1612 O O . HIS A 1 196 ? 24.230 -2.251 -20.354 1.00 52.03 196 HIS A O 1
ATOM 1618 N N . PHE A 1 197 ? 22.583 -0.806 -20.813 1.00 54.47 197 PHE A N 1
ATOM 1619 C CA . PHE A 1 197 ? 22.695 -0.083 -19.550 1.00 54.47 197 PHE A CA 1
ATOM 1620 C C . PHE A 1 197 ? 22.098 -0.857 -18.370 1.00 54.47 197 PHE A C 1
ATOM 1622 O O . PHE A 1 197 ? 22.600 -0.768 -17.246 1.00 54.47 197 PHE A O 1
ATOM 1629 N N . ARG A 1 198 ? 21.018 -1.603 -18.623 1.00 62.31 198 ARG A N 1
ATOM 1630 C CA . ARG A 1 198 ? 20.368 -2.467 -17.636 1.00 62.31 198 ARG A CA 1
ATOM 1631 C C . ARG A 1 198 ? 21.249 -3.660 -17.298 1.00 62.31 198 ARG A C 1
ATOM 1633 O O . ARG A 1 198 ? 21.585 -3.812 -16.132 1.00 62.31 198 ARG A O 1
ATOM 1640 N N . ASP A 1 199 ? 21.743 -4.360 -18.318 1.00 59.16 199 ASP A N 1
ATOM 1641 C CA . ASP A 1 199 ? 22.707 -5.459 -18.172 1.00 59.16 199 ASP A CA 1
ATOM 1642 C C . ASP A 1 199 ? 23.927 -5.038 -17.333 1.00 59.16 199 ASP A C 1
ATOM 1644 O O . ASP A 1 199 ? 24.345 -5.723 -16.403 1.00 59.16 199 ASP A O 1
ATOM 1648 N N . LEU A 1 200 ? 24.453 -3.834 -17.576 1.00 48.25 200 LEU A N 1
ATOM 1649 C CA . LEU A 1 200 ? 25.581 -3.307 -16.810 1.00 48.25 200 LEU A CA 1
ATOM 1650 C C . LEU A 1 200 ? 25.222 -2.954 -15.356 1.00 48.25 200 LEU A C 1
ATOM 1652 O O . LEU A 1 200 ? 26.052 -3.117 -14.464 1.00 48.25 200 LEU A O 1
ATOM 1656 N N . THR A 1 201 ? 24.004 -2.469 -15.104 1.00 54.34 201 THR A N 1
ATOM 1657 C CA . THR A 1 201 ? 23.509 -2.186 -13.744 1.00 54.34 201 THR A CA 1
ATOM 1658 C C . THR A 1 201 ? 23.326 -3.479 -12.950 1.00 54.34 201 THR A C 1
ATOM 1660 O O . THR A 1 201 ? 23.667 -3.521 -11.769 1.00 54.34 201 THR A O 1
ATOM 1663 N N . ASP A 1 202 ? 22.860 -4.535 -13.608 1.00 55.78 202 ASP A N 1
ATOM 1664 C CA . ASP A 1 202 ? 22.655 -5.848 -13.002 1.00 55.78 202 ASP A CA 1
ATOM 1665 C C . ASP A 1 202 ? 24.000 -6.487 -12.631 1.00 55.78 202 ASP A C 1
ATOM 1667 O O . ASP A 1 202 ? 24.185 -6.889 -11.485 1.00 55.78 202 ASP A O 1
ATOM 1671 N N . ARG A 1 203 ? 25.006 -6.417 -13.515 1.00 53.59 203 ARG A N 1
ATOM 1672 C CA . ARG A 1 203 ? 26.381 -6.873 -13.218 1.00 53.59 203 ARG A CA 1
ATOM 1673 C C . ARG A 1 203 ? 27.035 -6.122 -12.054 1.00 53.59 203 ARG A C 1
ATOM 1675 O O . ARG A 1 203 ? 27.850 -6.691 -11.333 1.00 53.59 203 ARG A O 1
ATOM 1682 N N . ILE A 1 204 ? 26.696 -4.846 -11.862 1.00 46.75 204 ILE A N 1
ATOM 1683 C CA . ILE A 1 204 ? 27.160 -4.057 -10.713 1.00 46.75 204 ILE A CA 1
ATOM 1684 C C . ILE A 1 204 ? 26.513 -4.567 -9.423 1.00 46.75 204 ILE A C 1
ATOM 1686 O O . ILE A 1 204 ? 27.219 -4.768 -8.441 1.00 46.75 204 ILE A O 1
ATOM 1690 N N . ASN A 1 205 ? 25.200 -4.801 -9.420 1.00 51.53 205 ASN A N 1
ATOM 1691 C CA . ASN A 1 205 ? 24.499 -5.330 -8.247 1.00 51.53 205 ASN A CA 1
ATOM 1692 C C . ASN A 1 205 ? 24.971 -6.751 -7.896 1.00 51.53 205 ASN A C 1
ATOM 1694 O O . ASN A 1 205 ? 25.204 -7.039 -6.729 1.00 51.53 205 ASN A O 1
ATOM 1698 N N . GLU A 1 206 ? 25.222 -7.600 -8.896 1.00 54.41 206 GLU A N 1
ATOM 1699 C CA . GLU A 1 206 ? 25.814 -8.929 -8.695 1.00 54.41 206 GLU A CA 1
ATOM 1700 C C . GLU A 1 206 ? 27.220 -8.858 -8.082 1.00 54.41 206 GLU A C 1
ATOM 1702 O O . GLU A 1 206 ? 27.546 -9.652 -7.203 1.00 54.41 206 GLU A O 1
ATOM 1707 N N . ALA A 1 207 ? 28.045 -7.886 -8.489 1.00 48.38 207 ALA A N 1
ATOM 1708 C CA . ALA A 1 207 ? 29.350 -7.651 -7.869 1.00 48.38 207 ALA A CA 1
ATOM 1709 C C . ALA A 1 207 ? 29.232 -7.125 -6.424 1.00 48.38 207 ALA A C 1
ATOM 1711 O O . ALA A 1 207 ? 30.082 -7.431 -5.595 1.00 48.38 207 ALA A O 1
ATOM 1712 N N . PHE A 1 208 ? 28.169 -6.380 -6.098 1.00 45.53 208 PHE A N 1
ATOM 1713 C CA . PHE A 1 208 ? 27.872 -5.951 -4.725 1.00 45.53 208 PHE A CA 1
ATOM 1714 C C . PHE A 1 208 ? 27.381 -7.096 -3.824 1.00 45.53 208 PHE A C 1
ATOM 1716 O O . PHE A 1 208 ? 27.635 -7.060 -2.621 1.00 45.53 208 PHE A O 1
ATOM 1723 N N . ASP A 1 209 ? 26.713 -8.104 -4.389 1.00 47.69 209 ASP A N 1
ATOM 1724 C CA . ASP A 1 209 ? 26.184 -9.258 -3.649 1.00 47.69 209 ASP A CA 1
ATOM 1725 C C . ASP A 1 209 ? 27.163 -10.456 -3.599 1.00 47.69 209 ASP A C 1
ATOM 1727 O O . ASP A 1 209 ? 26.985 -11.374 -2.793 1.00 47.69 209 ASP A O 1
ATOM 1731 N N . GLY A 1 210 ? 28.196 -10.464 -4.452 1.00 42.16 210 GLY A N 1
ATOM 1732 C CA . GLY A 1 210 ? 29.097 -11.602 -4.677 1.00 42.16 210 GLY A CA 1
ATOM 1733 C C . GLY A 1 210 ? 30.269 -11.766 -3.699 1.00 42.16 210 GLY A C 1
ATOM 1734 O O . GLY A 1 210 ? 30.743 -12.889 -3.527 1.00 42.16 210 GLY A O 1
ATOM 1735 N N . ASP A 1 211 ? 30.711 -10.710 -3.013 1.00 44.69 211 ASP A N 1
ATOM 1736 C CA . ASP A 1 211 ? 31.892 -10.763 -2.136 1.00 44.69 211 ASP A CA 1
ATOM 1737 C C . ASP A 1 211 ? 31.517 -11.012 -0.664 1.00 44.69 211 ASP A C 1
ATOM 1739 O O . ASP A 1 211 ? 31.635 -10.155 0.212 1.00 44.69 211 ASP A O 1
ATOM 1743 N N . ASN A 1 212 ? 31.080 -12.242 -0.374 1.00 45.00 212 ASN A N 1
ATOM 1744 C CA . ASN A 1 212 ? 31.113 -12.803 0.979 1.00 45.00 212 ASN A CA 1
ATOM 1745 C C . ASN A 1 212 ? 32.226 -13.871 1.052 1.00 45.00 212 ASN A C 1
ATOM 1747 O O . ASN A 1 212 ? 32.029 -14.980 0.550 1.00 45.00 212 ASN A O 1
ATOM 1751 N N . PRO A 1 213 ? 33.390 -13.584 1.668 1.00 44.25 213 PRO A N 1
ATOM 1752 C CA . PRO A 1 213 ? 34.586 -14.428 1.575 1.00 44.25 213 PRO A CA 1
ATOM 1753 C C . PRO A 1 213 ? 34.552 -15.731 2.401 1.00 44.25 213 PRO A C 1
ATOM 1755 O O . PRO A 1 213 ? 35.573 -16.397 2.524 1.00 44.25 213 PRO A O 1
ATOM 1758 N N . ASN A 1 214 ? 33.406 -16.156 2.942 1.00 49.25 214 ASN A N 1
ATOM 1759 C CA . ASN A 1 214 ? 33.298 -17.406 3.709 1.00 49.25 214 ASN A CA 1
ATOM 1760 C C . ASN A 1 214 ? 32.637 -18.530 2.911 1.00 49.25 214 ASN A C 1
ATOM 1762 O O . ASN A 1 214 ? 31.541 -18.996 3.239 1.00 49.25 214 ASN A O 1
ATOM 1766 N N . ARG A 1 215 ? 33.319 -18.992 1.861 1.00 46.06 215 ARG A N 1
ATOM 1767 C CA . ARG A 1 215 ? 32.874 -20.158 1.096 1.00 46.06 215 ARG A CA 1
ATOM 1768 C C . ARG A 1 215 ? 34.007 -21.119 0.746 1.00 46.06 215 ARG A C 1
ATOM 1770 O O . ARG A 1 215 ? 34.156 -21.479 -0.407 1.00 46.06 215 ARG A O 1
ATOM 1777 N N . ASP A 1 216 ? 34.701 -21.597 1.776 1.00 38.25 216 ASP A N 1
ATOM 1778 C CA . ASP A 1 216 ? 35.333 -22.917 1.765 1.00 38.25 216 ASP A CA 1
ATOM 1779 C C . ASP A 1 216 ? 34.846 -23.701 2.987 1.00 38.25 216 ASP A C 1
ATOM 1781 O O . ASP A 1 216 ? 34.975 -23.274 4.135 1.00 38.25 216 ASP A O 1
ATOM 1785 N N . GLY A 1 217 ? 34.180 -24.822 2.717 1.00 41.97 217 GLY A N 1
ATOM 1786 C CA . GLY A 1 217 ? 33.661 -25.724 3.729 1.00 41.97 217 GLY A CA 1
ATOM 1787 C C . GLY A 1 217 ? 34.705 -26.759 4.120 1.00 41.97 217 GLY A C 1
ATOM 1788 O O . GLY A 1 217 ? 35.158 -27.507 3.266 1.00 41.97 217 GLY A O 1
ATOM 1789 N N . ASP A 1 218 ? 35.035 -26.817 5.408 1.00 35.53 218 ASP A N 1
ATOM 1790 C CA . ASP A 1 218 ? 35.017 -28.060 6.186 1.00 35.53 218 ASP A CA 1
ATOM 1791 C C . ASP A 1 218 ? 35.344 -27.757 7.651 1.00 35.53 218 ASP A C 1
ATOM 1793 O O . ASP A 1 218 ? 36.498 -27.580 8.032 1.00 35.53 218 ASP A O 1
ATOM 1797 N N . SER A 1 219 ? 34.311 -27.656 8.489 1.00 32.94 219 SER A N 1
ATOM 1798 C CA . SER A 1 219 ? 34.292 -28.206 9.854 1.00 32.94 219 SER A CA 1
ATOM 1799 C C . SER A 1 219 ? 32.983 -27.858 10.564 1.00 32.94 219 SER A C 1
ATOM 1801 O O . SER A 1 219 ? 32.527 -26.720 10.646 1.00 32.94 219 SER A O 1
ATOM 1803 N N . ILE A 1 220 ? 32.363 -28.915 11.069 1.00 38.88 220 ILE A N 1
ATOM 1804 C CA . ILE A 1 220 ? 31.147 -28.942 11.872 1.00 38.88 220 ILE A CA 1
ATOM 1805 C C . ILE A 1 220 ? 31.384 -28.213 13.201 1.00 38.88 220 ILE A C 1
ATOM 1807 O O . ILE A 1 220 ? 32.287 -28.571 13.953 1.00 38.88 220 ILE A O 1
ATOM 1811 N N . GLY A 1 221 ? 30.508 -27.265 13.540 1.00 28.80 221 GLY A N 1
ATOM 1812 C CA . GLY A 1 221 ? 30.464 -26.645 14.862 1.00 28.80 221 GLY A CA 1
ATOM 1813 C C . GLY A 1 221 ? 29.123 -25.968 15.130 1.00 28.80 221 GLY A C 1
ATOM 1814 O O . GLY A 1 221 ? 28.814 -24.941 14.540 1.00 28.80 221 GLY A O 1
ATOM 1815 N N . ARG A 1 222 ? 28.315 -26.579 16.004 1.00 35.12 222 ARG A N 1
ATOM 1816 C CA . ARG A 1 222 ? 27.071 -26.050 16.595 1.00 35.12 222 ARG A CA 1
ATOM 1817 C C . ARG A 1 222 ? 27.107 -24.534 16.823 1.00 35.12 222 ARG A C 1
ATOM 1819 O O . ARG A 1 222 ? 27.894 -24.059 17.634 1.00 35.12 222 ARG A O 1
ATOM 1826 N N . TRP A 1 223 ? 26.154 -23.817 16.236 1.00 32.03 223 TRP A N 1
ATOM 1827 C CA . TRP A 1 223 ? 25.759 -22.501 16.731 1.00 32.03 223 TRP A CA 1
ATOM 1828 C C . TRP A 1 223 ? 24.780 -22.710 17.888 1.00 32.03 223 TRP A C 1
ATOM 1830 O O . TRP A 1 223 ? 23.653 -23.165 17.688 1.00 32.03 223 TRP A O 1
ATOM 1840 N N . ALA A 1 224 ? 25.258 -22.462 19.107 1.00 30.64 224 ALA A N 1
ATOM 1841 C CA . ALA A 1 224 ? 24.429 -22.357 20.300 1.00 30.64 224 ALA A CA 1
ATOM 1842 C C . ALA A 1 224 ? 23.435 -21.191 20.151 1.00 30.64 224 ALA A C 1
ATOM 1844 O O . ALA A 1 224 ? 23.669 -20.243 19.398 1.00 30.64 224 ALA A O 1
ATOM 1845 N N . SER A 1 225 ? 22.298 -21.289 20.839 1.00 32.59 225 SER A N 1
ATOM 1846 C CA . SER A 1 225 ? 21.251 -20.270 20.812 1.00 32.59 225 SER A CA 1
ATOM 1847 C C . SER A 1 225 ? 21.782 -18.912 21.275 1.00 32.59 225 SER A C 1
ATOM 1849 O O . SER A 1 225 ? 22.586 -18.841 22.202 1.00 32.59 225 SER A O 1
ATOM 1851 N N . LEU A 1 226 ? 21.257 -17.843 20.676 1.00 32.16 226 LEU A N 1
ATOM 1852 C CA . LEU A 1 226 ? 21.581 -16.434 20.942 1.00 32.16 226 LEU A CA 1
ATOM 1853 C C . LEU A 1 226 ? 21.393 -15.970 22.403 1.00 32.16 226 LEU A C 1
ATOM 1855 O O . LEU A 1 226 ? 21.778 -14.849 22.717 1.00 32.16 226 LEU A O 1
ATOM 1859 N N . ASP A 1 227 ? 20.873 -16.819 23.289 1.00 34.03 227 ASP A N 1
ATOM 1860 C CA . ASP A 1 227 ? 20.737 -16.540 24.722 1.00 34.03 227 ASP A CA 1
ATOM 1861 C C . ASP A 1 227 ? 22.004 -16.875 25.546 1.00 34.03 227 ASP A C 1
ATOM 1863 O O . ASP A 1 227 ? 22.076 -16.506 26.715 1.00 34.03 227 ASP A O 1
ATOM 1867 N N . GLU A 1 228 ? 23.035 -17.513 24.965 1.00 36.34 228 GLU A N 1
ATOM 1868 C CA . GLU A 1 228 ? 24.287 -17.859 25.681 1.00 36.34 228 GLU A CA 1
ATOM 1869 C C . GLU A 1 228 ? 25.495 -16.947 25.372 1.00 36.34 228 GLU A C 1
ATOM 1871 O O . GLU A 1 228 ? 26.544 -17.080 26.001 1.00 36.34 228 GLU A O 1
ATOM 1876 N N . LEU A 1 229 ? 25.375 -15.967 24.466 1.00 31.80 229 LEU A N 1
ATOM 1877 C CA . LEU A 1 229 ? 26.452 -15.008 24.159 1.00 31.80 229 LEU A CA 1
ATOM 1878 C C . LEU A 1 229 ? 26.263 -13.674 24.894 1.00 31.80 229 LEU A C 1
ATOM 1880 O O . LEU A 1 229 ? 26.104 -12.615 24.293 1.00 31.80 229 LEU A O 1
ATOM 1884 N N . SER A 1 230 ? 26.339 -13.737 26.222 1.00 36.34 230 SER A N 1
ATOM 1885 C CA . SER A 1 230 ? 26.648 -12.592 27.087 1.00 36.34 230 SER A CA 1
ATOM 1886 C C . SER A 1 230 ? 28.131 -12.634 27.488 1.00 36.34 230 SER A C 1
ATOM 1888 O O . SER A 1 230 ? 28.455 -12.783 28.667 1.00 36.34 230 SER A O 1
ATOM 1890 N N . LEU A 1 231 ? 29.045 -12.543 26.515 1.00 32.84 231 LEU A N 1
ATOM 1891 C CA . LEU A 1 231 ? 30.492 -12.470 26.757 1.00 32.84 231 LEU A CA 1
ATOM 1892 C C . LEU A 1 231 ? 31.146 -11.368 25.902 1.00 32.84 231 LEU A C 1
ATOM 1894 O O . LEU A 1 231 ? 31.109 -11.424 24.677 1.00 32.84 231 LEU A O 1
ATOM 1898 N N . ASP A 1 232 ? 31.727 -10.383 26.600 1.00 39.47 232 ASP A N 1
ATOM 1899 C CA . ASP A 1 232 ? 32.717 -9.370 26.192 1.00 39.47 232 ASP A CA 1
ATOM 1900 C C . ASP A 1 232 ? 32.606 -8.765 24.777 1.00 39.47 232 ASP A C 1
ATOM 1902 O O . ASP A 1 232 ? 33.428 -9.024 23.895 1.00 39.47 232 ASP A O 1
ATOM 1906 N N . PHE A 1 233 ? 31.680 -7.816 24.603 1.00 33.19 233 PHE A N 1
ATOM 1907 C CA . PHE A 1 233 ? 31.716 -6.864 23.479 1.00 33.19 233 PHE A CA 1
ATOM 1908 C C . PHE A 1 233 ? 32.906 -5.878 23.547 1.00 33.19 233 PHE A C 1
ATOM 1910 O O . PHE A 1 233 ? 33.207 -5.212 22.558 1.00 33.19 233 PHE A O 1
ATOM 1917 N N . ASP A 1 234 ? 33.639 -5.833 24.664 1.00 36.41 234 ASP A N 1
ATOM 1918 C CA . ASP A 1 234 ? 34.729 -4.876 24.911 1.00 36.41 234 ASP A CA 1
ATOM 1919 C C . ASP A 1 234 ? 36.060 -5.221 24.211 1.00 36.41 234 ASP A C 1
ATOM 1921 O O . ASP A 1 234 ? 37.040 -4.487 24.339 1.00 36.41 234 ASP A O 1
ATOM 1925 N N . LYS A 1 235 ? 36.134 -6.325 23.451 1.00 40.41 235 LYS A N 1
ATOM 1926 C CA . LYS A 1 235 ? 37.387 -6.791 22.814 1.00 40.41 235 LYS A CA 1
ATOM 1927 C C . LYS A 1 235 ? 37.432 -6.688 21.289 1.00 40.41 235 LYS A C 1
ATOM 1929 O O . LYS A 1 235 ? 38.489 -6.937 20.707 1.00 40.41 235 LYS A O 1
ATOM 1934 N N . ILE A 1 236 ? 36.353 -6.277 20.621 1.00 42.06 236 ILE A N 1
ATOM 1935 C CA . ILE A 1 236 ? 36.426 -5.942 19.191 1.00 42.06 236 ILE A CA 1
ATOM 1936 C C . ILE A 1 236 ? 36.911 -4.497 19.079 1.00 42.06 236 ILE A C 1
ATOM 1938 O O . ILE A 1 236 ? 36.149 -3.553 19.263 1.00 42.06 236 ILE A O 1
ATOM 1942 N N . SER A 1 237 ? 38.203 -4.326 18.788 1.00 42.09 237 SER A N 1
ATOM 1943 C CA . SER A 1 237 ? 38.802 -3.011 18.551 1.00 42.09 237 SER A CA 1
ATOM 1944 C C . SER A 1 237 ? 38.017 -2.255 17.472 1.00 42.09 237 SER A C 1
ATOM 1946 O O . SER A 1 237 ? 38.007 -2.652 16.303 1.00 42.09 237 SER A O 1
ATOM 1948 N N . LEU A 1 238 ? 37.398 -1.132 17.854 1.00 44.06 238 LEU A N 1
ATOM 1949 C CA . LEU A 1 238 ? 36.754 -0.158 16.960 1.00 44.06 238 LEU A CA 1
ATOM 1950 C C . LEU A 1 238 ? 37.662 0.258 15.782 1.00 44.06 238 LEU A C 1
ATOM 1952 O O . LEU A 1 238 ? 37.167 0.636 14.717 1.00 44.06 238 LEU A O 1
ATOM 1956 N N . GLY A 1 239 ? 38.987 0.121 15.930 1.00 43.34 239 GLY A N 1
ATOM 1957 C CA . GLY A 1 239 ? 39.963 0.352 14.864 1.00 43.34 239 GLY A CA 1
ATOM 1958 C C . GLY A 1 239 ? 39.816 -0.589 13.660 1.00 43.34 239 GLY A C 1
ATOM 1959 O O . GLY A 1 239 ? 39.999 -0.152 12.521 1.00 43.34 239 GLY A O 1
ATOM 1960 N N . ASN A 1 240 ? 39.406 -1.844 13.870 1.00 44.94 240 ASN A N 1
ATOM 1961 C CA . ASN A 1 240 ? 39.300 -2.830 12.788 1.00 44.94 240 ASN A CA 1
ATOM 1962 C C . ASN A 1 240 ? 38.047 -2.605 11.925 1.00 44.94 240 ASN A C 1
ATOM 1964 O O . ASN A 1 240 ? 38.123 -2.708 10.703 1.00 44.94 240 ASN A O 1
ATOM 1968 N N . MET A 1 241 ? 36.920 -2.197 12.525 1.00 37.44 241 MET A N 1
ATOM 1969 C CA . MET A 1 241 ? 35.719 -1.821 11.761 1.00 37.44 241 MET A CA 1
ATOM 1970 C C . MET A 1 241 ? 35.899 -0.507 10.994 1.00 37.44 241 MET A C 1
ATOM 1972 O O . MET A 1 241 ? 35.431 -0.390 9.864 1.00 37.44 241 MET A O 1
ATOM 1976 N N . SER A 1 242 ? 36.593 0.477 11.579 1.00 49.16 242 SER A N 1
ATOM 1977 C CA . SER A 1 242 ? 36.870 1.755 10.907 1.00 49.16 242 SER A CA 1
ATOM 1978 C C . SER A 1 242 ? 37.740 1.562 9.662 1.00 49.16 242 SER A C 1
ATOM 1980 O O . SER A 1 242 ? 37.475 2.163 8.621 1.00 49.16 242 SER A O 1
ATOM 1982 N N . THR A 1 243 ? 38.743 0.685 9.743 1.00 55.03 243 THR A N 1
ATOM 1983 C CA . THR A 1 243 ? 39.631 0.363 8.615 1.00 55.03 243 THR A CA 1
ATOM 1984 C C . THR A 1 243 ? 38.876 -0.387 7.516 1.00 55.03 243 THR A C 1
ATOM 1986 O O . THR A 1 243 ? 38.897 0.047 6.368 1.00 55.03 243 THR A O 1
ATOM 1989 N N . LEU A 1 244 ? 38.083 -1.402 7.881 1.00 48.25 244 LEU A N 1
ATOM 1990 C CA . LEU A 1 244 ? 37.261 -2.168 6.938 1.00 48.25 244 LEU A CA 1
ATOM 1991 C C . LEU A 1 244 ? 36.230 -1.289 6.204 1.00 48.25 244 LEU A C 1
ATOM 1993 O O . LEU A 1 244 ? 36.075 -1.385 4.990 1.00 48.25 244 LEU A O 1
ATOM 1997 N N . MET A 1 245 ? 35.561 -0.372 6.912 1.00 52.84 245 MET A N 1
ATOM 1998 C CA . MET A 1 245 ? 34.627 0.568 6.280 1.00 52.84 245 MET A CA 1
ATOM 1999 C C . MET A 1 245 ? 35.336 1.583 5.373 1.00 52.84 245 MET A C 1
ATOM 2001 O O . MET A 1 245 ? 34.778 1.977 4.349 1.00 52.84 245 MET A O 1
ATOM 2005 N N . LYS A 1 246 ? 36.556 2.017 5.717 1.00 64.50 246 LYS A N 1
ATOM 2006 C CA . LYS A 1 246 ? 37.356 2.919 4.870 1.00 64.50 246 LYS A CA 1
ATOM 2007 C C . LYS A 1 246 ? 37.810 2.227 3.587 1.00 64.50 246 LYS A C 1
ATOM 2009 O O . LYS A 1 246 ? 37.730 2.846 2.526 1.00 64.50 246 LYS A O 1
ATOM 2014 N N . ASP A 1 247 ? 38.232 0.970 3.677 1.00 64.81 247 ASP A N 1
ATOM 2015 C CA . ASP A 1 247 ? 38.653 0.177 2.522 1.00 64.81 247 ASP A CA 1
ATOM 2016 C C . ASP A 1 247 ? 37.465 -0.124 1.593 1.00 64.81 247 ASP A C 1
ATOM 2018 O O . ASP A 1 247 ? 37.547 0.184 0.405 1.00 64.81 247 ASP A O 1
ATOM 2022 N N . GLN A 1 248 ? 36.305 -0.518 2.134 1.00 65.31 248 GLN A N 1
ATOM 2023 C CA . GLN A 1 248 ? 35.084 -0.713 1.339 1.00 65.31 248 GLN A CA 1
ATOM 2024 C C . GLN A 1 248 ? 34.625 0.576 0.634 1.00 65.31 248 GLN A C 1
ATOM 2026 O O . GLN A 1 248 ? 34.214 0.571 -0.527 1.00 65.31 248 GLN A O 1
ATOM 2031 N N . VAL A 1 249 ? 34.685 1.723 1.321 1.00 65.69 249 VAL A N 1
ATOM 2032 C CA . VAL A 1 249 ? 34.333 3.020 0.720 1.00 65.69 249 VAL A CA 1
ATOM 2033 C C . VAL A 1 249 ? 35.335 3.418 -0.370 1.00 65.69 249 VAL A C 1
ATOM 2035 O O . VAL A 1 249 ? 34.931 4.035 -1.363 1.00 65.69 249 VAL A O 1
ATOM 2038 N N . ARG A 1 250 ? 36.621 3.073 -0.218 1.00 69.62 250 ARG A N 1
ATOM 2039 C CA . ARG A 1 250 ? 37.658 3.305 -1.234 1.00 69.62 250 ARG A CA 1
ATOM 2040 C C . ARG A 1 250 ? 37.419 2.440 -2.471 1.00 69.62 250 ARG A C 1
ATOM 2042 O O . ARG A 1 250 ? 37.371 2.986 -3.569 1.00 69.62 250 ARG A O 1
ATOM 2049 N N . GLU A 1 251 ? 37.175 1.148 -2.299 1.00 67.81 251 GLU A N 1
ATOM 2050 C CA . GLU A 1 251 ? 36.903 0.216 -3.402 1.00 67.81 251 GLU A CA 1
ATOM 2051 C C . GLU A 1 251 ? 35.643 0.616 -4.182 1.00 67.81 251 GLU A C 1
ATOM 2053 O O . GLU A 1 251 ? 35.679 0.771 -5.404 1.00 67.81 251 GLU A O 1
ATOM 2058 N N . ASN A 1 252 ? 34.561 0.958 -3.477 1.00 69.62 252 ASN A N 1
ATOM 2059 C CA . ASN A 1 252 ? 33.329 1.454 -4.100 1.00 69.62 252 ASN A CA 1
ATOM 2060 C C . ASN A 1 252 ? 33.541 2.781 -4.854 1.00 69.62 252 ASN A C 1
ATOM 2062 O O . ASN A 1 252 ? 32.891 3.061 -5.865 1.00 69.62 252 ASN A O 1
ATOM 2066 N N . THR A 1 253 ? 34.459 3.621 -4.367 1.00 73.44 253 THR A N 1
ATOM 2067 C CA . THR A 1 253 ? 34.842 4.880 -5.020 1.00 73.44 253 THR A CA 1
ATOM 2068 C C . THR A 1 253 ? 35.592 4.628 -6.321 1.00 73.44 253 THR A C 1
ATOM 2070 O O . THR A 1 253 ? 35.299 5.263 -7.335 1.00 73.44 253 THR A O 1
ATOM 2073 N N . GLU A 1 254 ? 36.550 3.709 -6.304 1.00 77.19 254 GLU A N 1
ATOM 2074 C CA . GLU A 1 254 ? 37.346 3.357 -7.476 1.00 77.19 254 GLU A CA 1
ATOM 2075 C C . GLU A 1 254 ? 36.486 2.684 -8.549 1.00 77.19 254 GLU A C 1
ATOM 2077 O O . GLU A 1 254 ? 36.565 3.078 -9.717 1.00 77.19 254 GLU A O 1
ATOM 2082 N N . ALA A 1 255 ? 35.581 1.785 -8.150 1.00 76.19 255 ALA A N 1
ATOM 2083 C CA . ALA A 1 255 ? 34.614 1.150 -9.042 1.00 76.19 255 ALA A CA 1
ATOM 2084 C C . ALA A 1 255 ? 33.704 2.179 -9.737 1.00 76.19 255 ALA A C 1
ATOM 2086 O O . ALA A 1 255 ? 33.608 2.201 -10.968 1.00 76.19 255 ALA A O 1
ATOM 2087 N N . PHE A 1 256 ? 33.105 3.105 -8.976 1.00 77.81 256 PHE A N 1
ATOM 2088 C CA . PHE A 1 256 ? 32.269 4.168 -9.545 1.00 77.81 256 PHE A CA 1
ATOM 2089 C C . PHE A 1 256 ? 33.050 5.067 -10.516 1.00 77.81 256 PHE A C 1
ATOM 2091 O O . PHE A 1 256 ? 32.562 5.396 -11.600 1.00 77.81 256 PHE A O 1
ATOM 2098 N N . LEU A 1 257 ? 34.270 5.475 -10.149 1.00 80.38 257 LEU A N 1
ATOM 2099 C CA . LEU A 1 257 ? 35.097 6.341 -10.993 1.00 80.38 257 LEU A CA 1
ATOM 2100 C C . LEU A 1 257 ? 35.570 5.636 -12.267 1.00 80.38 257 LEU A C 1
ATOM 2102 O O . LEU A 1 257 ? 35.682 6.291 -13.305 1.00 80.38 257 LEU A O 1
ATOM 2106 N N . SER A 1 258 ? 35.843 4.333 -12.201 1.00 82.38 258 SER A N 1
ATOM 2107 C CA . SER A 1 258 ? 36.175 3.516 -13.369 1.00 82.38 258 SER A CA 1
ATOM 2108 C C . SER A 1 258 ? 35.006 3.480 -14.356 1.00 82.38 258 SER A C 1
ATOM 2110 O O . SER A 1 258 ? 35.152 3.888 -15.511 1.00 82.38 258 SER A O 1
ATOM 2112 N N . LEU A 1 259 ? 33.810 3.148 -13.863 1.00 76.00 259 LEU A N 1
ATOM 2113 C CA . LEU A 1 259 ? 32.582 3.111 -14.657 1.00 76.00 259 LEU A CA 1
ATOM 2114 C C . LEU A 1 259 ? 32.248 4.474 -15.278 1.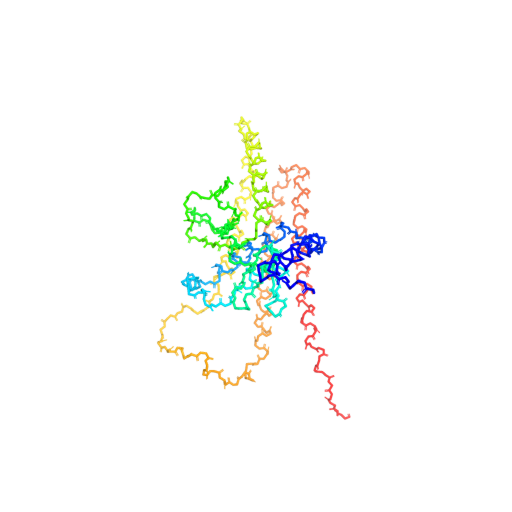00 76.00 259 LEU A C 1
ATOM 2116 O O . LEU A 1 259 ? 31.942 4.580 -16.466 1.00 76.00 259 LEU A O 1
ATOM 2120 N N . TYR A 1 260 ? 32.348 5.549 -14.493 1.00 81.56 260 TYR A N 1
ATOM 2121 C CA . TYR A 1 260 ? 32.097 6.904 -14.983 1.00 81.56 260 TYR A CA 1
ATOM 2122 C C . TYR A 1 260 ? 33.042 7.284 -16.136 1.00 81.56 260 TYR A C 1
ATOM 2124 O O . TYR A 1 260 ? 32.620 7.919 -17.109 1.00 81.56 260 TYR A O 1
ATOM 2132 N N . LYS A 1 261 ? 34.321 6.887 -16.058 1.00 87.81 261 LYS A N 1
ATOM 2133 C CA . LYS A 1 261 ? 35.299 7.105 -17.137 1.00 87.81 261 LYS A CA 1
ATOM 2134 C C . LYS A 1 261 ? 34.931 6.322 -18.395 1.00 87.81 261 LYS A C 1
ATOM 2136 O O . LYS A 1 261 ? 35.031 6.878 -19.488 1.00 87.81 261 LYS A O 1
ATOM 2141 N N . GLU A 1 262 ? 34.485 5.077 -18.252 1.00 83.94 262 GLU A N 1
ATOM 2142 C CA . GLU A 1 262 ? 34.068 4.238 -19.377 1.00 83.94 262 GLU A CA 1
ATOM 2143 C C . GLU A 1 262 ? 32.832 4.805 -20.085 1.00 83.94 262 GLU A C 1
ATOM 2145 O O . GLU A 1 262 ? 32.855 5.021 -21.298 1.00 83.94 262 GLU A O 1
ATOM 2150 N N . MET A 1 263 ? 31.801 5.182 -19.325 1.00 76.31 263 MET A N 1
ATOM 2151 C CA . MET A 1 263 ? 30.604 5.826 -19.872 1.00 76.31 263 MET A CA 1
ATOM 2152 C C . MET A 1 263 ? 30.933 7.125 -20.615 1.00 76.31 263 MET A C 1
ATOM 2154 O O . MET A 1 263 ? 30.392 7.396 -21.687 1.00 76.31 263 MET A O 1
ATOM 2158 N N . ARG A 1 264 ? 31.850 7.935 -20.070 1.00 88.12 264 ARG A N 1
ATOM 2159 C CA . ARG A 1 264 ? 32.311 9.161 -20.730 1.00 88.12 264 ARG A CA 1
ATOM 2160 C C . ARG A 1 264 ? 33.052 8.857 -22.033 1.00 88.12 264 ARG A C 1
ATOM 2162 O O . ARG A 1 264 ? 32.855 9.572 -23.010 1.00 88.12 264 ARG A O 1
ATOM 2169 N N . LYS A 1 265 ? 33.877 7.806 -22.066 1.00 88.62 265 LYS A N 1
ATOM 2170 C CA . LYS A 1 265 ? 34.607 7.378 -23.268 1.00 88.62 265 LYS A CA 1
ATOM 2171 C C . LYS A 1 265 ? 33.650 6.932 -24.378 1.00 88.62 265 LYS A C 1
ATOM 2173 O O . LYS A 1 265 ? 33.817 7.367 -25.514 1.00 88.62 265 LYS A O 1
ATOM 2178 N N . LEU A 1 266 ? 32.639 6.124 -24.047 1.00 77.88 266 LEU A N 1
ATOM 2179 C CA . LEU A 1 266 ? 31.602 5.692 -24.995 1.00 77.88 266 LEU A CA 1
ATOM 2180 C C . LEU A 1 266 ? 30.803 6.877 -25.541 1.00 77.88 266 LEU A C 1
ATOM 2182 O O . LEU A 1 266 ? 30.590 6.980 -26.747 1.00 77.88 266 LEU A O 1
ATOM 2186 N N . PHE A 1 267 ? 30.422 7.807 -24.663 1.00 85.50 267 PHE A N 1
ATOM 2187 C CA . PHE A 1 267 ? 29.730 9.020 -25.076 1.00 85.50 267 PHE A CA 1
ATOM 2188 C C . PHE A 1 267 ? 30.556 9.844 -26.068 1.00 85.50 267 PHE A C 1
ATOM 2190 O O . PHE A 1 267 ? 30.038 10.197 -27.121 1.00 85.50 267 PHE A O 1
ATOM 2197 N N . GLU A 1 268 ? 31.830 10.129 -25.777 1.00 91.25 268 GLU A N 1
ATOM 2198 C CA . GLU A 1 268 ? 32.670 10.915 -26.694 1.00 91.25 268 GLU A CA 1
ATOM 2199 C C . GLU A 1 268 ? 32.897 10.201 -28.036 1.00 91.25 268 GLU A C 1
ATOM 2201 O O . GLU A 1 268 ? 32.932 10.867 -29.068 1.00 91.25 268 GLU A O 1
ATOM 2206 N N . ALA A 1 269 ? 32.969 8.864 -28.051 1.00 88.00 269 ALA A N 1
ATOM 2207 C CA . ALA A 1 269 ? 33.090 8.090 -29.288 1.00 88.00 269 ALA A CA 1
ATOM 2208 C C . ALA A 1 269 ? 31.853 8.212 -30.200 1.00 88.00 269 ALA A C 1
ATOM 2210 O O . ALA A 1 269 ? 31.992 8.217 -31.418 1.00 88.00 269 ALA A O 1
ATOM 2211 N N . GLN A 1 270 ? 30.654 8.343 -29.624 1.00 84.31 270 GLN A N 1
ATOM 2212 C CA . GLN A 1 270 ? 29.384 8.365 -30.368 1.00 84.31 270 GLN A CA 1
ATOM 2213 C C . GLN A 1 270 ? 28.768 9.759 -30.507 1.00 84.31 270 GLN A C 1
ATOM 2215 O O . GLN A 1 270 ? 27.782 9.950 -31.217 1.00 84.31 270 GLN A O 1
ATOM 2220 N N . LYS A 1 271 ? 29.331 10.769 -29.842 1.00 86.12 271 LYS A N 1
ATOM 2221 C CA . LYS A 1 271 ? 28.777 12.127 -29.784 1.00 86.12 271 LYS A CA 1
ATOM 2222 C C . LYS A 1 271 ? 28.576 12.764 -31.162 1.00 86.12 271 LYS A C 1
ATOM 2224 O O . LYS A 1 271 ? 27.650 13.554 -31.313 1.00 86.12 271 LYS A O 1
ATOM 2229 N N . GLY A 1 272 ? 29.401 12.411 -32.153 1.00 84.50 272 GLY A N 1
ATOM 2230 C CA . GLY A 1 272 ? 29.264 12.881 -33.538 1.00 84.50 272 GLY A CA 1
ATOM 2231 C C . GLY A 1 272 ? 27.995 12.391 -34.249 1.00 84.50 272 GLY A C 1
ATOM 2232 O O . GLY A 1 272 ? 27.537 13.040 -35.184 1.00 84.50 272 GLY A O 1
ATOM 2233 N N . GLU A 1 273 ? 27.395 11.296 -33.780 1.00 86.81 273 GLU A N 1
ATOM 2234 C CA . GLU A 1 273 ? 26.181 10.691 -34.349 1.00 86.81 273 GLU A CA 1
ATOM 2235 C C . GLU A 1 273 ? 24.898 11.149 -33.628 1.00 86.81 273 GLU A C 1
ATOM 2237 O O . GLU A 1 273 ? 23.777 10.838 -34.040 1.00 86.81 273 GLU A O 1
ATOM 2242 N N . LEU A 1 274 ? 25.036 11.896 -32.529 1.00 78.81 274 LEU A N 1
ATOM 2243 C CA . LEU A 1 274 ? 23.921 12.314 -31.688 1.00 78.81 274 LEU A CA 1
ATOM 2244 C C . LEU A 1 274 ? 23.417 13.710 -32.060 1.00 78.81 274 LEU A C 1
ATOM 2246 O O . LEU A 1 274 ? 24.177 14.641 -32.317 1.00 78.81 274 LEU A O 1
ATOM 2250 N N . SER A 1 275 ? 22.097 13.897 -31.992 1.00 84.50 275 SER A N 1
ATOM 2251 C CA . SER A 1 275 ? 21.512 15.233 -32.111 1.00 84.50 275 SER A CA 1
ATOM 2252 C C . SER A 1 275 ? 21.894 16.115 -30.908 1.00 84.50 275 SER A C 1
ATOM 2254 O O . SER A 1 275 ? 22.057 15.598 -29.797 1.00 84.50 275 SER A O 1
ATOM 2256 N N . PRO A 1 276 ? 21.938 17.454 -31.056 1.00 88.19 276 PRO A N 1
ATOM 2257 C CA . PRO A 1 276 ? 22.293 18.362 -29.959 1.00 88.19 276 PRO A CA 1
ATOM 2258 C C . PRO A 1 276 ? 21.458 18.165 -28.683 1.00 88.19 276 PRO A C 1
ATOM 2260 O O . PRO A 1 276 ? 21.978 18.234 -27.572 1.00 88.19 276 PRO A O 1
ATOM 2263 N N . LYS A 1 277 ? 20.164 17.839 -28.826 1.00 72.25 277 LYS A N 1
ATOM 2264 C CA . LYS A 1 277 ? 19.281 17.541 -27.685 1.00 72.25 277 LYS A CA 1
ATOM 2265 C C . LYS A 1 277 ? 19.700 16.270 -26.938 1.00 72.25 277 LYS A C 1
ATOM 2267 O O . LYS A 1 277 ? 19.627 16.237 -25.712 1.00 72.25 277 LYS A O 1
ATOM 2272 N N . ARG A 1 278 ? 20.145 15.235 -27.658 1.00 66.00 278 ARG A N 1
ATOM 2273 C CA . ARG A 1 278 ? 20.629 13.979 -27.062 1.00 66.00 278 ARG A CA 1
ATOM 2274 C C . ARG A 1 278 ? 21.977 14.173 -26.373 1.00 66.00 278 ARG A C 1
ATOM 2276 O O . ARG A 1 278 ? 22.150 13.692 -25.260 1.00 66.00 278 ARG A O 1
ATOM 2283 N N . ILE A 1 279 ? 22.875 14.953 -26.977 1.00 78.00 279 ILE A N 1
ATOM 2284 C CA . ILE A 1 279 ? 24.148 15.358 -26.361 1.00 78.00 279 ILE A CA 1
ATOM 2285 C C . ILE A 1 279 ? 23.887 16.043 -25.013 1.00 78.00 279 ILE A C 1
ATOM 2287 O O . ILE A 1 279 ? 24.439 15.627 -23.995 1.00 78.00 279 ILE A O 1
ATOM 2291 N N . GLN A 1 280 ? 22.989 17.034 -24.986 1.00 80.62 280 GLN A N 1
ATOM 2292 C CA . GLN A 1 280 ? 22.644 17.758 -23.760 1.00 80.62 280 GLN A CA 1
ATOM 2293 C C . GLN A 1 280 ? 22.042 16.842 -22.684 1.00 80.62 280 GLN A C 1
ATOM 2295 O O . GLN A 1 280 ? 22.353 16.987 -21.501 1.00 80.62 280 GLN A O 1
ATOM 2300 N N . PHE A 1 281 ? 21.187 15.894 -23.078 1.00 79.94 281 PHE A N 1
ATOM 2301 C CA . PHE A 1 281 ? 20.592 14.928 -22.156 1.00 79.94 281 PHE A CA 1
ATOM 2302 C C . PHE A 1 281 ? 21.656 14.052 -21.481 1.00 79.94 281 PHE A C 1
ATOM 2304 O O . PHE A 1 281 ? 21.699 13.985 -20.252 1.00 79.94 281 PHE A O 1
ATOM 2311 N N . VAL A 1 282 ? 22.551 13.437 -22.263 1.00 70.62 282 VAL A N 1
ATOM 2312 C CA . VAL A 1 282 ? 23.604 12.556 -21.729 1.00 70.62 282 VAL A CA 1
ATOM 2313 C C . VAL A 1 282 ? 24.568 13.334 -20.829 1.00 70.62 282 VAL A C 1
ATOM 2315 O O . VAL A 1 282 ? 24.935 12.856 -19.756 1.00 70.62 282 VAL A O 1
ATOM 2318 N N . GLN A 1 283 ? 24.911 14.572 -21.195 1.00 82.19 283 GLN A N 1
ATOM 2319 C CA . GLN A 1 283 ? 25.738 15.449 -20.359 1.00 82.19 283 GLN A CA 1
ATOM 2320 C C . GLN A 1 283 ? 25.079 15.771 -19.013 1.00 82.19 283 GLN A C 1
ATOM 2322 O O . GLN A 1 283 ? 25.729 15.674 -17.970 1.00 82.19 283 GLN A O 1
ATOM 2327 N N . ASN A 1 284 ? 23.789 16.120 -19.019 1.00 78.38 284 ASN A N 1
ATOM 2328 C CA . ASN A 1 284 ? 23.042 16.390 -17.791 1.00 78.38 284 ASN A CA 1
ATOM 2329 C C . ASN A 1 284 ? 22.960 15.146 -16.897 1.00 78.38 284 ASN A C 1
ATOM 2331 O O . ASN A 1 284 ? 23.078 15.257 -15.678 1.00 78.38 284 ASN A O 1
ATOM 2335 N N . TYR A 1 285 ? 22.801 13.967 -17.497 1.00 78.88 285 TYR A N 1
ATOM 2336 C CA . TYR A 1 285 ? 22.747 12.699 -16.780 1.00 78.88 285 TYR A CA 1
ATOM 2337 C C . TYR A 1 285 ? 24.083 12.339 -16.112 1.00 78.88 285 TYR A C 1
ATOM 2339 O O . TYR A 1 285 ? 24.115 12.074 -14.909 1.00 78.88 285 TYR A O 1
ATOM 2347 N N . LEU A 1 286 ? 25.194 12.390 -16.861 1.00 79.81 286 LEU A N 1
ATOM 2348 C CA . LEU A 1 286 ? 26.540 12.152 -16.323 1.00 79.81 286 LEU A CA 1
ATOM 2349 C C . LEU A 1 286 ? 26.846 13.109 -15.166 1.00 79.81 286 LEU A C 1
ATOM 2351 O O . LEU A 1 286 ? 27.308 12.685 -14.106 1.00 79.81 286 LEU A O 1
ATOM 2355 N N . LYS A 1 287 ? 26.511 14.391 -15.341 1.00 86.50 287 LYS A N 1
ATOM 2356 C CA . LYS A 1 287 ? 26.662 15.406 -14.298 1.00 86.50 287 LYS A CA 1
ATOM 2357 C C . LYS A 1 287 ? 25.853 15.063 -13.045 1.00 86.50 287 LYS A C 1
ATOM 2359 O O . LYS A 1 287 ? 26.415 15.044 -11.956 1.00 86.50 287 LYS A O 1
ATOM 2364 N N . ALA A 1 288 ? 24.571 14.725 -13.189 1.00 74.19 288 ALA A N 1
ATOM 2365 C CA . ALA A 1 288 ? 23.714 14.378 -12.056 1.00 74.19 288 ALA A CA 1
ATOM 2366 C C . ALA A 1 288 ? 24.233 13.161 -11.269 1.00 74.19 288 ALA A C 1
ATOM 2368 O O . ALA A 1 288 ? 24.175 13.150 -10.039 1.00 74.19 288 ALA A O 1
ATOM 2369 N N . ARG A 1 289 ? 24.780 12.150 -11.958 1.00 78.25 289 ARG A N 1
ATOM 2370 C CA . ARG A 1 289 ? 25.395 10.978 -11.312 1.00 78.25 289 ARG A CA 1
ATOM 2371 C C . ARG A 1 289 ? 26.653 11.344 -10.529 1.00 78.25 289 ARG A C 1
ATOM 2373 O O . ARG A 1 289 ? 26.801 10.904 -9.390 1.00 78.25 289 ARG A O 1
ATOM 2380 N N . LEU A 1 290 ? 27.524 12.169 -11.107 1.00 82.25 290 LEU A N 1
ATOM 2381 C CA . LEU A 1 290 ? 28.724 12.652 -10.425 1.00 82.25 290 LEU A CA 1
ATOM 2382 C C . LEU A 1 290 ? 28.372 13.520 -9.206 1.00 82.25 290 LEU A C 1
ATOM 2384 O O . LEU A 1 290 ? 28.959 13.354 -8.138 1.00 82.25 290 LEU A O 1
ATOM 2388 N N . ASP A 1 291 ? 27.376 14.397 -9.338 1.00 78.62 291 ASP A N 1
ATOM 2389 C CA . ASP A 1 291 ? 26.890 15.246 -8.250 1.00 78.62 291 ASP A CA 1
ATOM 2390 C C . ASP A 1 291 ? 26.291 14.410 -7.109 1.00 78.62 291 ASP A C 1
ATOM 2392 O O . ASP A 1 291 ? 26.611 14.641 -5.942 1.00 78.62 291 ASP A O 1
ATOM 2396 N N . PHE A 1 292 ? 25.475 13.399 -7.428 1.00 73.50 292 PHE A N 1
ATOM 2397 C CA . PHE A 1 292 ? 24.926 12.460 -6.444 1.00 73.50 292 PHE A CA 1
ATOM 2398 C C . PHE A 1 292 ? 26.030 11.712 -5.686 1.00 73.50 292 PHE A C 1
ATOM 2400 O O . PHE A 1 292 ? 25.997 11.618 -4.454 1.00 73.50 292 PHE A O 1
ATOM 2407 N N . TYR A 1 293 ? 27.037 11.221 -6.410 1.00 78.12 293 TYR A N 1
ATOM 2408 C CA . TYR A 1 293 ? 28.185 10.554 -5.808 1.00 78.12 293 TYR A CA 1
ATOM 2409 C C . TYR A 1 293 ? 28.958 11.502 -4.875 1.00 78.12 293 TYR A C 1
ATOM 2411 O O . TYR A 1 293 ? 29.207 11.163 -3.718 1.00 78.12 293 TYR A O 1
ATOM 2419 N N . ASN A 1 294 ? 29.248 12.732 -5.313 1.00 76.38 294 ASN A N 1
ATOM 2420 C CA . ASN A 1 294 ? 29.937 13.735 -4.497 1.00 76.38 294 ASN A CA 1
ATOM 2421 C C . ASN A 1 294 ? 29.148 14.113 -3.234 1.00 76.38 294 ASN A C 1
ATOM 2423 O O . ASN A 1 294 ? 29.729 14.251 -2.157 1.00 76.38 294 ASN A O 1
ATOM 2427 N N . GLN A 1 295 ? 27.823 14.246 -3.333 1.00 72.38 295 GLN A N 1
ATOM 2428 C CA . GLN A 1 295 ? 26.960 14.495 -2.175 1.00 72.38 295 GLN A CA 1
ATOM 2429 C C . GLN A 1 295 ? 26.999 13.336 -1.175 1.00 72.38 295 GLN A C 1
ATOM 2431 O O . GLN A 1 295 ? 27.079 13.565 0.033 1.00 72.38 295 GLN A O 1
ATOM 2436 N N . THR A 1 296 ? 26.981 12.099 -1.671 1.00 69.12 296 THR A N 1
ATOM 2437 C CA . THR A 1 296 ? 27.064 10.888 -0.845 1.00 69.12 296 THR A CA 1
ATOM 2438 C C . THR A 1 296 ? 28.425 10.796 -0.156 1.00 69.12 296 THR A C 1
ATOM 2440 O O . THR A 1 296 ? 28.487 10.644 1.064 1.00 69.12 296 THR A O 1
ATOM 2443 N N . LYS A 1 297 ? 29.515 11.031 -0.897 1.00 74.00 297 LYS A N 1
ATOM 2444 C CA . LYS A 1 297 ? 30.880 11.106 -0.361 1.00 74.00 297 LYS A CA 1
ATOM 2445 C C . LYS A 1 297 ? 31.018 12.179 0.723 1.00 74.00 297 LYS A C 1
ATOM 2447 O O . LYS A 1 297 ? 31.584 11.906 1.777 1.00 74.00 297 LYS A O 1
ATOM 2452 N N . MET A 1 298 ? 30.464 13.378 0.514 1.00 70.00 298 MET A N 1
ATOM 2453 C CA . MET A 1 298 ? 30.479 14.443 1.526 1.00 70.00 298 MET A CA 1
ATOM 2454 C C . MET A 1 298 ? 29.705 14.068 2.794 1.00 70.00 298 MET A C 1
ATOM 2456 O O . MET A 1 298 ? 30.128 14.423 3.892 1.00 70.00 298 MET A O 1
ATOM 2460 N N . ARG A 1 299 ? 28.577 13.358 2.668 1.00 68.06 299 ARG A N 1
ATOM 2461 C CA . ARG A 1 299 ? 27.805 12.888 3.829 1.00 68.06 299 ARG A CA 1
ATOM 2462 C C . ARG A 1 299 ? 28.583 11.852 4.635 1.00 68.06 299 ARG A C 1
ATOM 2464 O O . ARG A 1 299 ? 28.648 11.984 5.851 1.00 68.06 299 ARG A O 1
ATOM 2471 N N . LEU A 1 300 ? 29.223 10.896 3.965 1.00 65.69 300 LEU A N 1
ATOM 2472 C CA . LEU A 1 300 ? 30.058 9.882 4.614 1.00 65.69 300 LEU A CA 1
ATOM 2473 C C . LEU A 1 300 ? 31.314 10.494 5.257 1.00 65.69 300 LEU A C 1
ATOM 2475 O O . LEU A 1 300 ? 31.653 10.157 6.387 1.00 65.69 300 LEU A O 1
ATOM 2479 N N . GLY A 1 301 ? 31.946 11.474 4.602 1.00 64.50 301 GLY A N 1
ATOM 2480 C CA . GLY A 1 301 ? 33.087 12.203 5.167 1.00 64.50 301 GLY A CA 1
ATOM 2481 C C . GLY A 1 301 ? 32.745 12.981 6.444 1.00 64.50 301 GLY A C 1
ATOM 2482 O O . GLY A 1 301 ? 33.538 12.999 7.381 1.00 64.50 301 GLY A O 1
ATOM 2483 N N . ARG A 1 302 ? 31.539 13.563 6.530 1.00 61.47 302 ARG A N 1
ATOM 2484 C CA . ARG A 1 302 ? 31.064 14.271 7.738 1.00 61.47 302 ARG A CA 1
ATOM 2485 C C . ARG A 1 302 ? 30.733 13.340 8.907 1.00 61.47 302 ARG A C 1
ATOM 2487 O O . ARG A 1 302 ? 30.774 13.785 10.053 1.00 61.47 302 ARG A O 1
ATOM 2494 N N . ILE A 1 303 ? 30.385 12.082 8.629 1.00 53.03 303 ILE A N 1
ATOM 2495 C CA . ILE A 1 303 ? 30.132 11.068 9.663 1.00 53.03 303 ILE A CA 1
ATOM 2496 C C . ILE A 1 303 ? 31.449 10.684 10.352 1.00 53.03 303 ILE A C 1
ATOM 2498 O O . ILE A 1 303 ? 31.474 10.578 11.575 1.00 53.03 303 ILE A O 1
ATOM 2502 N N . ASN A 1 304 ? 32.558 10.612 9.607 1.00 48.12 304 ASN A N 1
ATOM 2503 C CA . ASN A 1 304 ? 33.878 10.332 10.184 1.00 48.12 304 ASN A CA 1
ATOM 2504 C C . ASN A 1 304 ? 34.416 11.473 11.062 1.00 48.12 304 ASN A C 1
ATOM 2506 O O . ASN A 1 304 ? 34.960 11.212 12.127 1.00 48.12 304 ASN A O 1
ATOM 2510 N N . THR A 1 305 ? 34.201 12.740 10.695 1.00 41.41 305 THR A N 1
ATOM 2511 C CA . THR A 1 305 ? 34.713 13.872 11.495 1.00 41.41 305 THR A CA 1
ATOM 2512 C C . THR A 1 305 ? 33.969 14.097 12.815 1.00 41.41 305 THR A C 1
ATOM 2514 O O . THR A 1 305 ? 34.468 14.813 13.674 1.00 41.41 305 THR A O 1
ATOM 2517 N N . ARG A 1 306 ? 32.769 13.522 12.999 1.00 43.75 306 ARG A N 1
ATOM 2518 C CA . ARG A 1 306 ? 31.991 13.678 14.244 1.00 43.75 306 ARG A CA 1
ATOM 2519 C C . ARG A 1 306 ? 32.384 12.696 15.348 1.00 43.75 306 ARG A C 1
ATOM 2521 O O . ARG A 1 306 ? 32.102 12.993 16.503 1.00 43.75 306 ARG A O 1
ATOM 2528 N N . HIS A 1 307 ? 33.035 11.580 15.018 1.00 43.62 307 HIS A N 1
ATOM 2529 C CA . HIS A 1 307 ? 33.490 10.605 16.016 1.00 43.62 307 HIS A CA 1
ATOM 2530 C C . HIS A 1 307 ? 34.887 10.897 16.580 1.00 43.62 307 HIS A C 1
ATOM 2532 O O . HIS A 1 307 ? 35.215 10.391 17.642 1.00 43.62 307 HIS A O 1
ATOM 2538 N N . GLU A 1 308 ? 35.672 11.774 15.949 1.00 38.59 308 GLU A N 1
ATOM 2539 C CA . GLU A 1 308 ? 36.997 12.182 16.451 1.00 38.59 308 GLU A CA 1
ATOM 2540 C C . GLU A 1 308 ? 36.947 13.429 17.361 1.00 38.59 308 GLU A C 1
ATOM 2542 O O . GLU A 1 308 ? 37.972 13.877 17.860 1.00 38.59 308 GLU A O 1
ATOM 2547 N N . SER A 1 309 ? 35.763 14.008 17.607 1.00 36.78 309 SER A N 1
ATOM 2548 C CA . SER A 1 309 ? 35.614 15.240 18.410 1.00 36.78 309 SER A CA 1
ATOM 2549 C C . SER A 1 309 ? 35.190 15.016 19.870 1.00 36.78 309 SER A C 1
ATOM 2551 O O . SER A 1 309 ? 34.894 15.996 20.551 1.00 36.78 309 SER A O 1
ATOM 2553 N N . GLN A 1 310 ? 35.101 13.769 20.353 1.00 41.41 310 GLN A N 1
ATOM 2554 C CA . GLN A 1 310 ? 34.639 13.473 21.723 1.00 41.41 310 GLN A CA 1
ATOM 2555 C C . GLN A 1 310 ? 35.691 12.889 22.675 1.00 41.41 310 GLN A C 1
ATOM 2557 O O . GLN A 1 310 ? 35.423 12.867 23.869 1.00 41.41 310 GLN A O 1
ATOM 2562 N N . ASP A 1 311 ? 36.902 12.573 22.210 1.00 37.84 311 ASP A N 1
ATOM 2563 C CA . ASP A 1 311 ? 37.977 12.046 23.065 1.00 37.84 311 ASP A CA 1
ATOM 2564 C C . ASP A 1 311 ? 39.245 12.908 23.005 1.00 37.84 311 ASP A C 1
ATOM 2566 O O . ASP A 1 311 ? 40.309 12.428 22.640 1.00 37.84 311 ASP A O 1
ATOM 2570 N N . ILE A 1 312 ? 39.151 14.194 23.366 1.00 33.44 312 ILE A N 1
ATOM 2571 C CA . ILE A 1 312 ? 40.307 14.957 23.877 1.00 33.44 312 ILE A CA 1
ATOM 2572 C C . ILE A 1 312 ? 39.819 15.935 24.956 1.00 33.44 312 ILE A C 1
ATOM 2574 O O . ILE A 1 312 ? 39.645 17.128 24.718 1.00 33.44 312 ILE A O 1
ATOM 2578 N N . VAL A 1 313 ? 39.599 15.422 26.164 1.00 38.94 313 VAL A N 1
ATOM 2579 C CA . VAL A 1 313 ? 39.686 16.188 27.415 1.00 38.94 313 VAL A CA 1
ATOM 2580 C C . VAL A 1 313 ? 40.378 15.281 28.437 1.00 38.94 313 VAL A C 1
ATOM 2582 O O . VAL A 1 313 ? 40.063 14.097 28.482 1.00 38.94 313 VAL A O 1
ATOM 2585 N N . VAL A 1 314 ? 41.257 15.876 29.263 1.00 30.03 314 VAL A N 1
ATOM 2586 C CA . VAL A 1 314 ? 42.108 15.307 30.341 1.00 30.03 314 VAL A CA 1
ATOM 2587 C C . VAL A 1 314 ? 43.519 14.913 29.860 1.00 30.03 314 VAL A C 1
ATOM 2589 O O . VAL A 1 314 ? 43.644 14.083 28.976 1.00 30.03 314 VAL A O 1
ATOM 2592 N N . SER A 1 315 ? 44.658 15.326 30.430 1.00 30.28 315 SER A N 1
ATOM 2593 C CA . SER A 1 315 ? 45.197 16.517 31.132 1.00 30.28 315 SER A CA 1
ATOM 2594 C C . SER A 1 315 ? 46.682 16.192 31.456 1.00 30.28 315 SER A C 1
ATOM 2596 O O . SER A 1 315 ? 47.061 15.030 31.319 1.00 30.28 315 SER A O 1
ATOM 2598 N N . VAL A 1 316 ? 47.440 17.156 32.014 1.00 27.02 316 VAL A N 1
ATOM 2599 C CA . VAL A 1 316 ? 48.778 17.045 32.671 1.00 27.02 316 VAL A CA 1
ATOM 2600 C C . VAL A 1 316 ? 49.962 17.300 31.707 1.00 27.02 316 VAL A C 1
ATOM 2602 O O . VAL A 1 316 ? 50.068 16.619 30.698 1.00 27.02 316 VAL A O 1
ATOM 2605 N N . GLN A 1 317 ? 50.883 18.256 31.907 1.00 34.78 317 GLN A N 1
ATOM 2606 C CA . GLN A 1 317 ? 51.237 19.138 33.034 1.00 34.78 317 GLN A CA 1
ATOM 2607 C C . GLN A 1 317 ? 51.785 20.471 32.510 1.00 34.78 317 GLN A C 1
ATOM 2609 O O . GLN A 1 317 ? 52.448 20.436 31.447 1.00 34.78 317 GLN A O 1
#

Foldseek 3Di:
DDDDDPVVVVVVVVVVLVVVLVVLLVVVVVVAPFPQVVLVVLLFVLLLVQVVPDPVSLVCVVVCVPPDDDPSLAEPQADDLVPDQAANQRRHGDDSVAWDAASRRNGIHHPVFWDQFWKWFDAPPPDSPGIDIAGPPAPPDDPDDDPGMDGGTHGPVSSVVRSVVVVVVVVVCVVVVVVPPDPDDDPPPVVVVVVVVVVVVVVVVCVVVPPPPPPDDDDDDDDDDPVPPPDDPPPPPPVVVVVVVVVVVVVVVVVLVVVLVVLVVVCVVCVVVDDPVVNVVSVVVSVVSVVVVVVVVVVVVVVVVVVVPPPDDDDDD

Secondary structure (DSSP, 8-state):
-PPPPHHHHHHHHHHHHHHHHHHHHHHHHHH----HHHHHHHHHHHHHHHHHT-TTHHHHHHHTTSS---GGGS-TT---GGG--B-TTT-PBPPTT--EE-TTT--EE-GGG-EEEEEEE--TTS--S--EEEETTSTTS-SS--SSEEEEEE-HHHHHHHHHHHHHHHHHHHHHHHHT-------HHHHHHHHHHHHHHHHHHHHHHH---------------TTS--S-GGGS-HHHHHHHHHHHHHHHHHHHHHHHHHHHHHHHHHGGGS-HHHHHHHHHHHHHHHHHHHHHHHHHHHHHHHHSSSS------

pLDDT: mean 72.09, std 21.26, range [27.02, 98.25]

Radius of gyration: 28.26 Å; chains: 1; bounding box: 93×48×76 Å

Organism: Dreissena polymorpha (NCBI:txid45954)